Protein AF-A0A956MLD0-F1 (afdb_monomer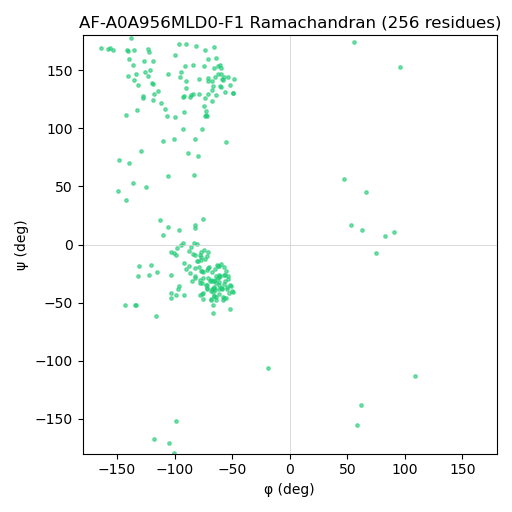)

Structure (mmCIF, N/CA/C/O backbone):
data_AF-A0A956MLD0-F1
#
_entry.id   AF-A0A956MLD0-F1
#
loop_
_atom_site.group_PDB
_atom_site.id
_atom_site.type_symbol
_atom_site.label_atom_id
_atom_site.label_alt_id
_atom_site.label_comp_id
_atom_site.label_asym_id
_atom_site.label_entity_id
_atom_site.label_seq_id
_atom_site.pdbx_PDB_ins_code
_atom_site.Cartn_x
_atom_site.Cartn_y
_atom_site.Cartn_z
_atom_site.occupancy
_atom_site.B_iso_or_equiv
_atom_site.auth_seq_id
_atom_site.auth_comp_id
_atom_site.auth_asym_id
_atom_site.auth_atom_id
_atom_site.pdbx_PDB_model_num
ATOM 1 N N . MET A 1 1 ? -2.171 11.365 -25.062 1.00 71.19 1 MET A N 1
ATOM 2 C CA . MET A 1 1 ? -1.992 11.640 -23.619 1.00 71.19 1 MET A CA 1
ATOM 3 C C . MET A 1 1 ? -1.065 10.618 -22.987 1.00 71.19 1 MET A C 1
ATOM 5 O O . MET A 1 1 ? 0.008 11.004 -22.550 1.00 71.19 1 MET A O 1
ATOM 9 N N . PHE A 1 2 ? -1.436 9.332 -23.015 1.00 78.44 2 PHE A N 1
ATOM 10 C CA . PHE A 1 2 ? -0.640 8.255 -22.422 1.00 78.44 2 PHE A CA 1
ATOM 11 C C . PHE A 1 2 ? 0.827 8.259 -22.882 1.00 78.44 2 PHE A C 1
ATOM 13 O O . PHE A 1 2 ? 1.712 8.421 -22.050 1.00 78.44 2 PHE A O 1
ATOM 20 N N . ASP A 1 3 ? 1.086 8.217 -24.191 1.00 79.75 3 ASP A N 1
ATOM 21 C CA . ASP A 1 3 ? 2.463 8.162 -24.718 1.00 79.75 3 ASP A CA 1
ATOM 22 C C . ASP A 1 3 ? 3.316 9.384 -24.348 1.00 79.75 3 ASP A C 1
ATOM 24 O O . ASP A 1 3 ? 4.518 9.275 -24.146 1.00 79.75 3 ASP A O 1
ATOM 28 N N . ALA A 1 4 ? 2.693 10.558 -24.235 1.00 76.69 4 ALA A N 1
ATOM 29 C CA . ALA A 1 4 ? 3.403 11.815 -24.012 1.00 76.69 4 ALA A CA 1
ATOM 30 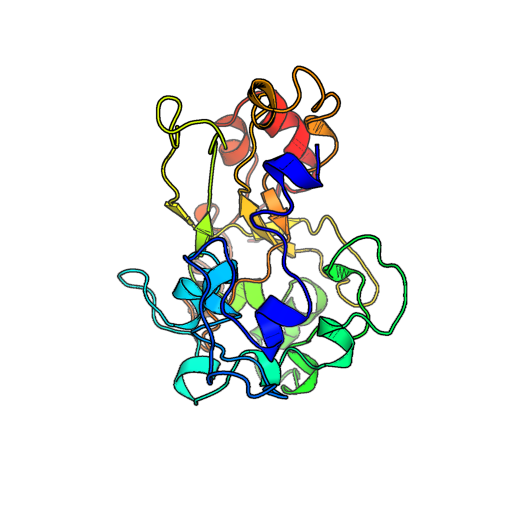C C . ALA A 1 4 ? 3.682 12.118 -22.531 1.00 76.69 4 ALA A C 1
ATOM 32 O O . ALA A 1 4 ? 4.574 12.913 -22.241 1.00 76.69 4 ALA A O 1
ATOM 33 N N . LYS A 1 5 ?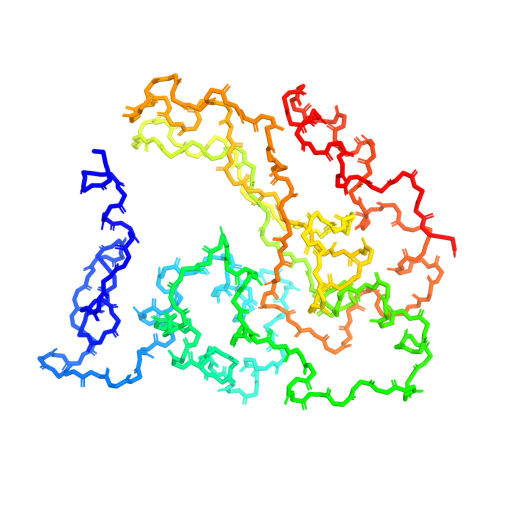 2.885 11.567 -21.604 1.00 77.06 5 LYS A N 1
ATOM 34 C CA . LYS A 1 5 ? 2.898 11.954 -20.178 1.00 77.06 5 LYS A CA 1
ATOM 35 C C . LYS A 1 5 ? 2.948 10.775 -19.207 1.00 77.06 5 LYS A C 1
ATOM 37 O O . LYS A 1 5 ? 3.440 10.931 -18.098 1.00 77.06 5 LYS A O 1
ATOM 42 N N . CYS A 1 6 ? 2.442 9.610 -19.605 1.00 79.88 6 CYS A N 1
ATOM 43 C CA . CYS A 1 6 ? 2.360 8.427 -18.748 1.00 79.88 6 CYS A CA 1
ATOM 44 C C . CYS A 1 6 ? 3.455 7.407 -19.090 1.00 79.88 6 CYS A C 1
ATOM 46 O O . CYS A 1 6 ? 4.081 6.854 -18.190 1.00 79.88 6 CYS A O 1
ATOM 48 N N . ALA A 1 7 ? 3.731 7.177 -20.377 1.00 80.62 7 ALA A N 1
ATOM 49 C CA . ALA A 1 7 ? 4.701 6.174 -20.830 1.00 80.62 7 ALA A CA 1
ATOM 50 C C . ALA A 1 7 ? 6.147 6.451 -20.374 1.00 80.62 7 ALA A C 1
ATOM 52 O O . ALA A 1 7 ? 6.967 5.543 -20.349 1.00 80.62 7 ALA A O 1
ATOM 53 N N . THR A 1 8 ? 6.457 7.677 -19.950 1.00 76.00 8 THR A N 1
ATOM 54 C CA . THR A 1 8 ? 7.751 8.030 -19.345 1.00 76.00 8 THR A CA 1
ATOM 55 C C . THR A 1 8 ? 7.975 7.370 -17.980 1.00 76.00 8 THR A C 1
ATOM 57 O O . THR A 1 8 ? 9.121 7.191 -17.573 1.00 76.00 8 THR A O 1
ATOM 60 N N . CYS A 1 9 ? 6.898 6.988 -17.283 1.00 79.62 9 CYS A N 1
ATOM 61 C CA . CYS A 1 9 ? 6.935 6.337 -15.970 1.00 79.62 9 CYS A CA 1
ATOM 62 C C . CYS A 1 9 ? 6.378 4.905 -15.983 1.00 79.62 9 CYS A C 1
ATOM 64 O O . CYS A 1 9 ? 6.710 4.109 -15.105 1.00 79.62 9 CYS A O 1
ATOM 66 N N . HIS A 1 10 ? 5.518 4.570 -16.947 1.00 83.62 10 HIS A N 1
ATOM 67 C CA . HIS A 1 10 ? 4.932 3.2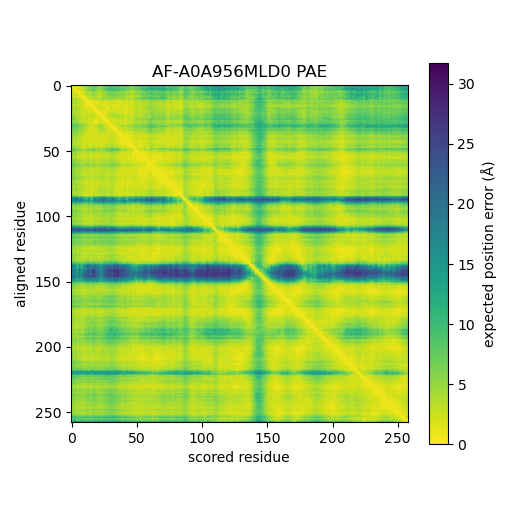38 -17.078 1.00 83.62 10 HIS A CA 1
ATOM 68 C C . HIS A 1 10 ? 5.871 2.284 -17.834 1.00 83.62 10 HIS A C 1
ATOM 70 O O . HIS A 1 10 ? 6.373 2.611 -18.902 1.00 83.62 10 HIS A O 1
ATOM 76 N N . THR A 1 11 ? 6.099 1.105 -17.247 1.00 83.25 11 THR A N 1
ATOM 77 C CA . THR A 1 11 ? 7.165 0.165 -17.638 1.00 83.25 11 THR A CA 1
ATOM 78 C C . THR A 1 11 ? 6.916 -0.589 -18.958 1.00 83.25 11 THR A C 1
ATOM 80 O O . THR A 1 11 ? 5.798 -0.641 -19.471 1.00 83.25 11 THR A O 1
ATOM 83 N N . SER A 1 12 ? 7.961 -1.247 -19.465 1.00 87.44 12 SER A N 1
ATOM 84 C CA . SER A 1 12 ? 7.968 -2.159 -20.616 1.00 87.44 12 SER A CA 1
ATOM 85 C C . SER A 1 12 ? 8.788 -3.422 -20.314 1.00 87.44 12 SER A C 1
ATOM 87 O O . SER A 1 12 ? 9.569 -3.454 -19.362 1.00 87.44 12 SER A O 1
ATOM 89 N N . CYS A 1 13 ? 8.690 -4.458 -21.158 1.00 90.12 13 CYS A N 1
ATOM 90 C CA . CYS A 1 13 ? 9.483 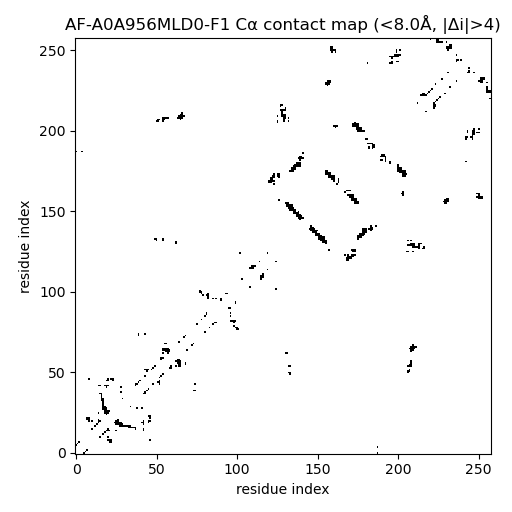-5.689 -21.002 1.00 90.12 13 CYS A CA 1
ATOM 91 C C . CYS A 1 13 ? 10.997 -5.402 -20.929 1.00 90.12 13 CYS A C 1
ATOM 93 O O . CYS A 1 13 ? 11.719 -6.014 -20.141 1.00 90.12 13 CYS A O 1
ATOM 95 N N . GLY A 1 14 ? 11.477 -4.435 -21.721 1.00 90.31 14 GLY A N 1
ATOM 96 C CA . GLY A 1 14 ? 12.885 -4.034 -21.748 1.00 90.31 14 GLY A CA 1
ATOM 97 C C . GLY A 1 14 ? 13.356 -3.398 -20.439 1.00 90.31 14 GLY A C 1
ATOM 98 O O . GLY A 1 14 ? 14.451 -3.709 -19.980 1.00 90.31 14 GLY A O 1
ATOM 99 N N . GLN A 1 15 ? 12.514 -2.599 -19.782 1.00 89.81 15 GLN A N 1
ATOM 100 C CA . GLN A 1 15 ? 12.833 -1.937 -18.506 1.00 89.81 15 GLN A CA 1
ATOM 101 C C . GLN A 1 15 ? 12.815 -2.887 -17.291 1.00 89.81 15 GLN A C 1
ATOM 103 O O . GLN A 1 15 ? 13.174 -2.493 -16.179 1.00 89.81 15 GLN A O 1
ATOM 108 N N . CYS A 1 16 ? 12.427 -4.148 -17.495 1.00 90.94 16 CYS A N 1
ATOM 109 C CA . CYS A 1 16 ? 12.579 -5.220 -16.511 1.00 90.94 16 CYS A CA 1
ATOM 110 C C . CYS A 1 16 ? 13.756 -6.141 -16.859 1.00 90.94 16 CYS A C 1
ATOM 112 O O . CYS A 1 16 ? 14.570 -6.455 -15.992 1.00 90.94 16 CYS A O 1
ATOM 114 N N . HIS A 1 17 ? 13.869 -6.550 -18.126 1.00 93.19 17 HIS A N 1
ATOM 115 C CA . HIS A 1 17 ? 14.787 -7.617 -18.535 1.00 93.19 17 HIS A CA 1
ATOM 116 C C . HIS A 1 17 ? 16.096 -7.139 -19.172 1.00 93.19 17 HIS A C 1
ATOM 118 O O . HIS A 1 17 ? 16.970 -7.962 -19.420 1.00 93.19 17 HIS A O 1
ATOM 124 N N . ILE A 1 18 ? 16.261 -5.842 -19.451 1.00 93.50 18 ILE A N 1
ATOM 125 C CA . ILE A 1 18 ? 17.430 -5.310 -20.176 1.00 93.50 18 ILE A CA 1
ATOM 126 C C . ILE A 1 18 ? 17.981 -4.060 -19.479 1.00 93.50 18 ILE A C 1
ATOM 128 O O . ILE A 1 18 ? 19.168 -3.985 -19.151 1.00 93.50 18 ILE A O 1
ATOM 132 N N . SER A 1 19 ? 17.120 -3.081 -19.209 1.00 93.06 19 SER A N 1
ATOM 133 C CA . SER A 1 19 ? 17.490 -1.773 -18.670 1.00 93.06 19 SER A CA 1
ATOM 134 C C . SER A 1 19 ? 16.781 -1.463 -17.362 1.00 93.06 19 SER A C 1
ATOM 136 O O . SER A 1 19 ? 15.834 -2.136 -16.969 1.00 93.06 19 SER A O 1
ATOM 138 N N . ARG A 1 20 ? 17.270 -0.445 -16.663 1.00 92.06 20 ARG A N 1
ATOM 139 C CA . ARG A 1 20 ? 16.550 0.227 -15.584 1.00 92.06 20 ARG A CA 1
ATOM 140 C C . ARG A 1 20 ? 15.401 1.054 -16.180 1.00 92.06 20 ARG A C 1
ATOM 142 O O . ARG A 1 20 ? 15.464 1.384 -17.370 1.00 92.06 20 ARG A O 1
ATOM 149 N N . PRO A 1 21 ? 14.383 1.418 -15.385 1.00 89.44 21 PRO A N 1
ATOM 150 C CA . PRO A 1 21 ? 13.312 2.301 -15.838 1.00 89.44 21 PRO A CA 1
ATOM 151 C C . PRO A 1 21 ? 13.839 3.664 -16.302 1.00 89.44 21 PRO A C 1
ATOM 153 O O . PRO A 1 21 ? 14.745 4.236 -15.689 1.00 89.44 21 PRO A O 1
ATOM 156 N N . ASP A 1 22 ? 13.242 4.223 -17.352 1.00 87.62 22 ASP A N 1
ATOM 157 C CA . ASP A 1 22 ? 13.683 5.513 -17.904 1.00 87.62 22 ASP A CA 1
ATOM 158 C C . ASP A 1 22 ? 13.420 6.668 -16.933 1.00 87.62 22 ASP A C 1
ATOM 160 O O . ASP A 1 22 ? 14.236 7.583 -16.828 1.00 87.62 22 ASP A O 1
ATOM 164 N N . ALA A 1 23 ? 12.355 6.563 -16.131 1.00 83.00 23 ALA A N 1
ATOM 165 C CA . ALA A 1 23 ? 12.014 7.515 -15.074 1.00 83.00 23 ALA A CA 1
ATOM 166 C C . ALA A 1 23 ? 13.124 7.721 -14.026 1.00 83.00 23 ALA A C 1
ATOM 168 O O . ALA A 1 23 ? 13.116 8.729 -13.325 1.00 83.00 23 ALA A O 1
ATOM 169 N N . VAL A 1 24 ? 14.082 6.791 -13.914 1.00 85.31 24 VAL A N 1
ATOM 170 C CA . VAL A 1 24 ? 15.241 6.900 -13.009 1.00 85.31 24 VAL A CA 1
ATOM 171 C C . VAL A 1 24 ? 16.571 7.050 -13.759 1.00 85.31 24 VAL A C 1
ATOM 173 O O . VAL A 1 24 ? 17.638 6.751 -13.221 1.00 85.31 24 VAL A O 1
ATOM 176 N N . GLY A 1 25 ? 16.522 7.495 -15.017 1.00 86.88 25 GLY A N 1
ATOM 177 C CA . GLY A 1 25 ? 17.699 7.739 -15.853 1.00 86.88 25 GLY A CA 1
ATOM 178 C C . GLY A 1 25 ? 18.155 6.545 -16.700 1.00 86.88 25 GLY A C 1
ATOM 179 O O . GLY A 1 25 ? 19.244 6.600 -17.272 1.00 86.88 25 GLY A O 1
ATOM 180 N N . GLY A 1 26 ? 17.355 5.475 -16.794 1.00 89.12 26 GLY A N 1
ATOM 181 C CA . GLY A 1 26 ? 17.573 4.362 -17.727 1.00 89.12 26 GLY A CA 1
ATOM 182 C C . GLY A 1 26 ? 18.919 3.645 -17.558 1.00 89.12 26 GLY A C 1
ATOM 183 O O . GLY A 1 26 ? 19.517 3.650 -16.485 1.00 89.12 26 GLY A O 1
ATOM 184 N N . GLY A 1 27 ? 19.422 3.007 -18.617 1.00 91.69 27 GLY A N 1
ATOM 185 C CA . GLY A 1 27 ? 20.726 2.321 -18.638 1.00 91.69 27 GLY A CA 1
ATOM 186 C C . GLY A 1 27 ? 20.650 0.818 -18.356 1.00 91.69 27 GLY A C 1
ATOM 187 O O . GLY A 1 27 ? 19.724 0.339 -17.709 1.00 91.69 27 GLY A O 1
ATOM 188 N N . PHE A 1 28 ? 21.612 0.056 -18.879 1.00 93.38 28 PHE A N 1
ATOM 189 C CA . PHE A 1 28 ? 21.581 -1.407 -18.834 1.00 93.38 28 PHE A CA 1
ATOM 190 C C . PHE A 1 28 ? 21.809 -1.978 -17.432 1.00 93.38 28 PHE A C 1
ATOM 192 O O . PHE A 1 28 ? 22.697 -1.524 -16.713 1.00 93.38 28 PHE A O 1
ATOM 199 N N . ASN A 1 29 ? 21.067 -3.034 -17.085 1.00 89.88 29 ASN A N 1
ATOM 200 C CA . ASN A 1 29 ? 21.308 -3.787 -15.849 1.00 89.88 29 ASN A CA 1
ATOM 201 C C . ASN A 1 29 ? 22.590 -4.625 -15.940 1.00 89.88 29 ASN A C 1
ATOM 203 O O . ASN A 1 29 ? 23.331 -4.729 -14.966 1.00 89.88 29 ASN A O 1
ATOM 207 N N . ALA A 1 30 ? 22.850 -5.214 -17.113 1.00 91.56 30 ALA A N 1
ATOM 208 C CA . ALA A 1 30 ? 23.977 -6.115 -17.354 1.00 91.56 30 ALA A CA 1
ATOM 209 C C . ALA A 1 30 ? 24.477 -6.034 -18.814 1.00 91.56 30 ALA A C 1
ATOM 211 O O . ALA A 1 30 ? 24.671 -7.045 -19.488 1.00 91.56 30 ALA A O 1
ATOM 212 N N . GLY A 1 31 ? 24.651 -4.818 -19.342 1.00 88.69 31 GLY A N 1
ATOM 213 C CA . GLY A 1 31 ? 24.961 -4.609 -20.763 1.00 88.69 31 GLY A CA 1
ATOM 214 C C . GLY A 1 31 ? 23.839 -5.121 -21.677 1.00 88.69 31 GLY A C 1
ATOM 215 O O . GLY A 1 31 ? 22.665 -4.940 -21.376 1.00 88.69 31 GLY A O 1
ATOM 216 N N . HIS A 1 32 ? 24.187 -5.791 -22.778 1.00 88.44 32 HIS A N 1
ATOM 217 C CA . HIS A 1 32 ? 23.211 -6.362 -23.723 1.00 88.44 32 HIS A CA 1
ATOM 218 C C . HIS A 1 32 ? 22.643 -7.730 -23.293 1.00 88.44 32 HIS A C 1
ATOM 220 O O . HIS A 1 32 ? 22.079 -8.450 -24.117 1.00 88.44 32 HIS A O 1
ATOM 226 N N . VAL A 1 33 ? 22.827 -8.129 -22.032 1.00 89.50 33 VAL A N 1
ATOM 227 C CA . VAL A 1 33 ? 22.335 -9.412 -21.521 1.00 89.50 33 VAL A CA 1
ATOM 228 C C . VAL A 1 33 ? 20.889 -9.269 -21.064 1.00 89.50 33 VAL A C 1
ATOM 230 O O . VAL A 1 33 ? 20.569 -8.409 -20.245 1.00 89.50 33 VAL A O 1
ATOM 233 N N . PHE A 1 34 ? 20.036 -10.163 -21.559 1.00 90.69 34 PHE A N 1
ATOM 234 C CA . PHE A 1 34 ? 18.682 -10.330 -21.050 1.00 90.69 34 PHE A CA 1
ATOM 235 C C . PHE A 1 34 ? 18.744 -11.060 -19.710 1.00 90.69 34 PHE A C 1
ATOM 237 O O . PHE A 1 34 ? 19.230 -12.190 -19.638 1.00 90.69 34 PHE A O 1
ATOM 244 N N . ILE A 1 35 ? 18.265 -10.416 -18.651 1.00 90.38 35 ILE A N 1
ATOM 245 C CA . ILE A 1 35 ? 18.181 -11.021 -17.323 1.00 90.38 35 ILE A CA 1
ATOM 246 C C . ILE A 1 35 ? 16.810 -11.664 -17.137 1.00 90.38 35 ILE A C 1
ATOM 248 O O . ILE A 1 35 ? 15.776 -11.026 -17.323 1.00 90.38 35 ILE A O 1
ATOM 252 N N . GLU A 1 36 ? 16.795 -12.940 -16.760 1.00 90.31 36 GLU A N 1
ATOM 253 C CA . GLU A 1 36 ? 15.552 -13.672 -16.496 1.00 90.31 36 GLU A CA 1
ATOM 254 C C . GLU A 1 36 ? 14.806 -13.073 -15.295 1.00 90.31 36 GLU A C 1
ATOM 256 O O . GLU A 1 36 ? 13.605 -12.827 -15.361 1.00 90.31 36 GLU A O 1
ATOM 261 N N . LYS A 1 37 ? 15.539 -12.780 -14.214 1.00 91.00 37 LYS A N 1
ATOM 262 C CA . LYS A 1 37 ? 15.002 -12.184 -12.988 1.00 91.00 37 LYS A CA 1
ATOM 263 C C . LYS A 1 37 ? 15.471 -10.732 -12.865 1.00 91.00 37 LYS A C 1
ATOM 265 O O . LYS A 1 37 ? 16.680 -10.516 -12.739 1.00 91.00 37 LYS A O 1
ATOM 270 N N . PRO A 1 38 ? 14.552 -9.750 -12.891 1.00 91.19 38 PRO A N 1
ATOM 271 C CA . PRO A 1 38 ? 14.891 -8.347 -12.684 1.00 91.19 38 PRO A CA 1
ATOM 272 C C . PRO A 1 38 ? 15.543 -8.105 -11.319 1.00 91.19 38 PRO A C 1
ATOM 274 O O . PRO A 1 38 ? 15.276 -8.808 -10.342 1.00 91.19 38 PRO A O 1
ATOM 277 N N . SER A 1 39 ? 16.379 -7.074 -11.232 1.00 92.38 39 SER A N 1
ATOM 278 C CA . SER A 1 39 ? 16.972 -6.647 -9.967 1.00 92.38 39 SER A CA 1
ATOM 279 C C . SER A 1 39 ? 15.915 -5.995 -9.081 1.00 92.38 39 SER A C 1
ATOM 281 O O . SER A 1 39 ? 15.244 -5.047 -9.494 1.00 92.38 39 SER A O 1
ATOM 283 N N . MET A 1 40 ? 15.821 -6.429 -7.821 1.00 93.25 40 MET A N 1
ATOM 284 C CA . MET A 1 40 ? 14.971 -5.753 -6.839 1.00 93.25 40 MET A CA 1
ATOM 285 C C . MET A 1 40 ? 15.331 -4.267 -6.734 1.00 93.25 40 MET A C 1
ATOM 287 O O . MET A 1 40 ? 14.444 -3.422 -6.769 1.00 93.25 40 MET A O 1
ATOM 291 N N . THR A 1 41 ? 16.621 -3.939 -6.651 1.00 91.06 41 THR A N 1
ATOM 292 C CA . THR A 1 41 ? 17.065 -2.556 -6.440 1.00 91.06 41 THR A CA 1
ATOM 293 C C . THR A 1 41 ? 16.943 -1.712 -7.706 1.00 91.06 41 THR A C 1
ATOM 295 O O . THR A 1 41 ? 16.440 -0.591 -7.651 1.00 91.06 41 THR A O 1
ATOM 298 N N . LEU A 1 42 ? 17.410 -2.240 -8.842 1.00 92.06 42 LEU A N 1
ATOM 299 C CA . LEU A 1 42 ? 17.553 -1.464 -10.079 1.00 92.06 42 LEU A CA 1
ATOM 300 C C . LEU A 1 42 ? 16.289 -1.449 -10.948 1.00 92.06 42 LEU A C 1
ATOM 302 O O . LEU A 1 42 ? 16.163 -0.567 -11.794 1.00 92.06 42 LEU A O 1
ATOM 306 N N . ASN A 1 43 ? 15.357 -2.382 -10.735 1.00 92.25 43 ASN A N 1
ATOM 307 C CA . ASN A 1 43 ? 14.095 -2.445 -11.470 1.00 92.25 43 ASN A CA 1
ATOM 308 C C . ASN A 1 43 ? 12.898 -2.235 -10.533 1.00 92.25 43 ASN A C 1
ATOM 310 O O . ASN A 1 43 ? 12.175 -1.252 -10.680 1.00 92.25 43 ASN A O 1
ATOM 314 N N . CYS A 1 44 ? 12.701 -3.107 -9.536 1.00 93.06 44 CYS A N 1
ATOM 315 C CA . CYS A 1 44 ? 11.482 -3.081 -8.719 1.00 93.06 44 CYS A CA 1
ATOM 316 C C . CYS A 1 44 ? 11.391 -1.805 -7.870 1.00 93.06 44 CYS A C 1
ATOM 318 O O . CYS A 1 44 ? 10.458 -1.019 -8.018 1.00 93.06 44 CYS A O 1
ATOM 320 N N . THR A 1 45 ? 12.379 -1.553 -7.007 1.00 93.06 45 THR A N 1
ATOM 321 C CA . THR A 1 45 ? 12.391 -0.374 -6.127 1.00 93.06 45 THR A CA 1
ATOM 322 C C . THR A 1 45 ? 12.780 0.909 -6.850 1.00 93.06 45 THR A C 1
ATOM 324 O O . THR A 1 45 ? 12.610 1.981 -6.287 1.00 93.06 45 THR A O 1
ATOM 327 N N . ALA A 1 46 ? 13.271 0.827 -8.088 1.00 89.81 46 ALA A N 1
ATOM 328 C CA . ALA A 1 46 ? 13.462 2.009 -8.920 1.00 89.81 46 ALA A CA 1
ATOM 329 C C . ALA A 1 46 ? 12.116 2.676 -9.260 1.00 89.81 46 ALA A C 1
ATOM 331 O O . ALA A 1 46 ? 12.009 3.895 -9.204 1.00 89.81 46 ALA A O 1
ATOM 332 N N . CYS A 1 47 ? 11.071 1.885 -9.533 1.00 87.44 47 CYS A N 1
ATOM 333 C CA . CYS A 1 47 ? 9.712 2.398 -9.749 1.00 87.44 47 CYS A CA 1
ATOM 334 C C . CYS A 1 47 ? 8.878 2.436 -8.464 1.00 87.44 47 CYS A C 1
ATOM 336 O O . CYS A 1 47 ? 8.198 3.418 -8.185 1.00 87.44 47 CYS A O 1
ATOM 338 N N . HIS A 1 48 ? 8.935 1.381 -7.649 1.00 90.00 48 HIS A N 1
ATOM 339 C CA . HIS A 1 48 ? 8.153 1.270 -6.415 1.00 90.00 48 HIS A CA 1
ATOM 340 C C . HIS A 1 48 ? 8.792 2.002 -5.210 1.00 90.00 48 HIS A C 1
ATOM 342 O O . HIS A 1 48 ? 8.406 1.759 -4.069 1.00 90.00 48 HIS A O 1
ATOM 348 N N . GLY A 1 49 ? 9.738 2.911 -5.484 1.00 85.69 49 GLY A N 1
ATOM 349 C CA . GLY A 1 49 ? 10.596 3.700 -4.588 1.00 85.69 49 GLY A CA 1
ATOM 350 C C . GLY A 1 49 ? 10.154 3.844 -3.137 1.00 85.69 49 GLY A C 1
ATOM 351 O O . GLY A 1 49 ? 10.305 2.915 -2.349 1.00 85.69 49 GLY A O 1
ATOM 352 N N . SER A 1 50 ? 9.667 5.025 -2.761 1.00 79.31 50 SER A N 1
ATOM 353 C CA . SER A 1 50 ? 9.437 5.354 -1.351 1.00 79.31 50 SER A CA 1
ATOM 354 C C . SER A 1 50 ? 8.296 4.561 -0.715 1.00 79.31 50 SER A C 1
ATOM 356 O O . SER A 1 50 ? 8.419 4.070 0.397 1.00 79.31 50 SER A O 1
ATOM 358 N N . ARG A 1 51 ? 7.193 4.337 -1.435 1.00 85.75 51 ARG A N 1
ATOM 359 C CA . ARG A 1 51 ? 6.014 3.656 -0.868 1.00 85.75 51 ARG A CA 1
ATOM 360 C C . ARG A 1 51 ? 6.186 2.171 -0.600 1.00 85.75 51 ARG A C 1
ATOM 362 O O . ARG A 1 51 ? 5.363 1.607 0.101 1.00 85.75 51 ARG A O 1
ATOM 369 N N . ILE A 1 52 ? 7.148 1.520 -1.239 1.00 93.31 52 ILE A N 1
ATOM 370 C CA . ILE A 1 52 ? 7.306 0.065 -1.151 1.00 93.31 52 ILE A CA 1
ATOM 371 C C . ILE A 1 52 ? 8.767 -0.263 -0.894 1.00 93.31 52 ILE A C 1
ATOM 373 O O . ILE A 1 52 ? 9.079 -0.971 0.051 1.00 93.31 52 ILE A O 1
ATOM 377 N N . GLY A 1 53 ? 9.678 0.269 -1.706 1.00 94.56 53 GLY A N 1
ATOM 378 C CA . GLY A 1 53 ? 11.106 -0.000 -1.587 1.00 94.56 53 GLY A CA 1
ATOM 379 C C . GLY A 1 53 ? 11.750 0.561 -0.318 1.00 94.56 53 GLY A C 1
ATOM 380 O O . GLY A 1 53 ? 12.636 -0.092 0.229 1.00 94.56 53 GLY A O 1
ATOM 381 N N . GLU A 1 54 ? 11.361 1.751 0.146 1.00 94.81 54 GLU A N 1
ATOM 382 C CA . GLU A 1 54 ? 11.854 2.306 1.421 1.00 94.81 54 GLU A CA 1
ATOM 383 C C . GLU A 1 54 ? 11.200 1.620 2.624 1.00 94.81 54 GLU A C 1
ATOM 385 O O . GLU A 1 54 ? 11.914 1.243 3.550 1.00 94.81 54 GLU A O 1
ATOM 390 N N . GLU A 1 55 ? 9.891 1.362 2.570 1.00 95.56 55 GLU A N 1
ATOM 391 C CA . GLU A 1 55 ? 9.155 0.603 3.594 1.00 95.56 55 GLU A CA 1
ATOM 392 C C . GLU A 1 55 ? 9.730 -0.814 3.783 1.00 95.56 55 GLU A C 1
ATOM 394 O O . GLU A 1 55 ? 10.057 -1.210 4.902 1.00 95.56 55 GLU A O 1
ATOM 399 N N . PHE A 1 56 ? 9.961 -1.542 2.686 1.00 97.31 56 PHE A N 1
ATOM 400 C CA . PHE A 1 56 ? 10.479 -2.916 2.711 1.00 97.31 56 PHE A CA 1
ATOM 401 C C . PHE A 1 56 ? 11.895 -3.002 3.255 1.00 97.31 56 PHE A C 1
ATOM 403 O O . PHE A 1 56 ? 12.229 -3.935 3.985 1.00 97.31 56 PHE A O 1
ATOM 410 N N . ARG A 1 57 ? 12.723 -2.001 2.948 1.00 96.50 57 ARG A N 1
ATOM 411 C CA . ARG A 1 57 ? 14.133 -1.958 3.349 1.00 96.50 57 ARG A CA 1
ATOM 412 C C . ARG A 1 57 ? 14.384 -1.188 4.645 1.00 96.50 57 ARG A C 1
ATOM 414 O O . ARG A 1 57 ? 15.536 -1.126 5.063 1.00 96.50 57 ARG A O 1
ATOM 421 N N . GLY A 1 58 ? 13.348 -0.627 5.276 1.00 95.56 58 GLY A N 1
ATOM 422 C CA . GLY A 1 58 ? 13.465 0.114 6.537 1.00 95.56 58 GLY A CA 1
ATOM 423 C C . GLY A 1 58 ? 14.266 1.404 6.406 1.00 95.56 58 GLY A C 1
ATOM 424 O O . GLY A 1 58 ? 15.163 1.656 7.203 1.00 95.56 58 GLY A O 1
ATOM 425 N N . LEU A 1 59 ? 14.000 2.188 5.359 1.00 94.81 59 LEU A N 1
ATOM 426 C CA . LEU A 1 59 ? 14.710 3.446 5.092 1.00 94.81 59 LEU A CA 1
ATOM 427 C C . LEU A 1 59 ? 14.010 4.678 5.688 1.00 94.81 59 LEU A C 1
ATOM 429 O O . LEU A 1 59 ? 14.495 5.796 5.531 1.00 94.81 59 LEU A O 1
ATOM 433 N N . HIS A 1 60 ? 12.885 4.484 6.375 1.00 92.38 60 HIS A N 1
ATOM 434 C CA . HIS A 1 60 ? 12.212 5.532 7.132 1.00 92.38 60 HIS A CA 1
ATOM 435 C C . HIS A 1 60 ? 12.738 5.564 8.570 1.00 92.38 60 HIS A C 1
ATOM 437 O O . HIS A 1 60 ? 12.891 4.524 9.209 1.00 92.38 60 HIS A O 1
ATOM 443 N N . GLU A 1 61 ? 13.024 6.762 9.079 1.00 91.88 61 GLU A N 1
ATOM 444 C CA . GLU A 1 61 ? 13.557 6.948 10.428 1.00 91.88 61 GLU A CA 1
ATOM 445 C C . GLU A 1 61 ? 12.642 6.308 11.482 1.00 91.88 61 GLU A C 1
ATOM 447 O O . GLU A 1 61 ? 11.428 6.488 11.459 1.00 91.88 61 GLU A O 1
ATOM 452 N N . GLY A 1 62 ? 13.228 5.527 12.392 1.00 92.81 62 GLY A N 1
ATOM 453 C CA . GLY A 1 62 ? 12.493 4.850 13.463 1.00 92.81 62 GLY A CA 1
ATOM 454 C C . GLY A 1 62 ? 11.677 3.622 13.038 1.00 92.81 62 GLY A C 1
ATOM 455 O O . GLY A 1 62 ? 11.204 2.903 13.915 1.00 92.81 62 GLY A O 1
ATOM 456 N N . ILE A 1 63 ? 11.557 3.327 11.737 1.00 95.19 63 ILE A N 1
ATOM 457 C CA . ILE A 1 63 ? 10.777 2.192 11.228 1.00 95.19 63 ILE A CA 1
ATOM 458 C C . ILE A 1 63 ? 11.716 1.080 10.731 1.00 95.19 63 ILE A C 1
ATOM 460 O O . ILE A 1 63 ? 12.380 1.247 9.704 1.00 95.19 63 ILE A O 1
ATOM 464 N N . PRO A 1 64 ? 11.796 -0.079 11.413 1.00 96.62 64 PRO A N 1
ATOM 465 C CA . PRO A 1 64 ? 12.622 -1.189 10.959 1.00 96.62 64 PRO A CA 1
ATOM 466 C C . PRO A 1 64 ? 12.129 -1.791 9.640 1.00 96.62 64 PRO A C 1
ATOM 468 O O . PRO A 1 64 ? 10.934 -1.810 9.333 1.00 96.62 64 PRO A O 1
ATOM 471 N N . ALA A 1 65 ? 13.078 -2.359 8.896 1.00 97.56 65 ALA A N 1
ATOM 472 C CA . ALA A 1 65 ? 12.825 -3.061 7.645 1.00 97.56 65 ALA A CA 1
ATOM 473 C C . ALA A 1 65 ? 11.938 -4.290 7.836 1.00 97.56 65 ALA A C 1
ATOM 475 O O . ALA A 1 65 ? 11.964 -4.920 8.898 1.00 97.56 65 ALA A O 1
ATOM 476 N N . ASP A 1 66 ? 11.224 -4.669 6.777 1.00 98.19 66 ASP A N 1
ATOM 477 C CA . ASP A 1 66 ? 10.366 -5.848 6.757 1.00 98.19 66 ASP A CA 1
ATOM 478 C C . ASP A 1 66 ? 11.124 -7.100 7.234 1.00 98.19 66 ASP A C 1
ATOM 480 O O . ASP A 1 66 ? 12.284 -7.353 6.885 1.00 98.19 66 ASP A O 1
ATOM 484 N N . THR A 1 67 ? 10.465 -7.911 8.058 1.00 98.06 67 THR A N 1
ATOM 485 C CA . THR A 1 67 ? 11.059 -9.117 8.638 1.00 98.06 67 THR A CA 1
ATOM 486 C C . THR A 1 67 ? 11.497 -10.135 7.576 1.00 98.06 67 THR A C 1
ATOM 488 O O . THR A 1 67 ? 12.430 -10.909 7.812 1.00 98.06 67 THR A O 1
ATOM 491 N N . HIS A 1 68 ? 10.856 -10.136 6.406 1.00 98.06 68 HIS A N 1
ATOM 492 C CA . HIS A 1 68 ? 11.227 -10.964 5.264 1.00 98.06 68 HIS A CA 1
ATOM 493 C C . HIS A 1 68 ? 12.460 -10.404 4.556 1.00 98.06 68 HIS A C 1
ATOM 495 O O . HIS A 1 68 ? 13.379 -11.168 4.251 1.00 98.06 68 HIS A O 1
ATOM 501 N N . TYR A 1 69 ? 12.538 -9.081 4.368 1.00 97.50 69 TYR A N 1
ATOM 502 C CA . TYR A 1 69 ? 13.732 -8.430 3.820 1.00 97.50 69 TYR A CA 1
ATOM 503 C C . TYR A 1 69 ? 14.967 -8.720 4.680 1.00 97.50 69 TYR A C 1
ATOM 505 O O . TYR A 1 69 ? 16.004 -9.136 4.164 1.00 97.50 69 TYR A O 1
ATOM 513 N N . ASN A 1 70 ? 14.833 -8.620 6.006 1.00 97.25 70 ASN A N 1
ATOM 514 C CA . ASN A 1 70 ? 15.908 -8.942 6.953 1.00 97.25 70 ASN A CA 1
ATOM 515 C C . ASN A 1 70 ? 16.379 -10.406 6.879 1.00 97.25 70 ASN A C 1
ATOM 517 O O . ASN A 1 70 ? 17.475 -10.730 7.331 1.00 97.25 70 ASN A O 1
ATOM 521 N N . ARG A 1 71 ? 15.570 -11.297 6.296 1.00 96.75 71 ARG A N 1
ATOM 522 C CA . ARG A 1 71 ? 15.916 -12.701 6.024 1.00 96.75 71 ARG A CA 1
ATOM 523 C C . ARG A 1 71 ? 16.414 -12.938 4.594 1.00 96.75 71 ARG A C 1
ATOM 525 O O . ARG A 1 71 ? 16.526 -14.083 4.169 1.00 96.75 71 ARG A O 1
ATOM 532 N N . GLY A 1 72 ? 16.720 -11.875 3.851 1.00 96.38 72 GLY A N 1
ATOM 533 C CA . GLY A 1 72 ? 17.241 -11.936 2.485 1.00 96.38 72 GLY A CA 1
ATOM 534 C C . GLY A 1 72 ? 16.174 -12.120 1.406 1.00 96.38 72 GLY A C 1
ATOM 535 O O . GLY A 1 72 ? 16.520 -12.306 0.236 1.00 96.38 72 GLY A O 1
ATOM 536 N N . MET A 1 73 ? 14.888 -12.063 1.765 1.00 96.75 73 MET A N 1
ATOM 537 C CA . MET A 1 73 ? 13.800 -12.251 0.812 1.00 96.75 73 MET A CA 1
ATOM 538 C C . MET A 1 73 ? 13.750 -11.097 -0.198 1.00 96.75 73 MET A C 1
ATOM 540 O O . MET A 1 73 ? 13.826 -9.925 0.163 1.00 96.75 73 MET A O 1
ATOM 544 N N . GLN A 1 74 ? 13.623 -11.449 -1.476 1.00 95.19 74 GLN A N 1
ATOM 545 C CA . GLN A 1 74 ? 13.441 -10.505 -2.582 1.00 95.19 74 GLN A CA 1
ATOM 546 C C . GLN A 1 74 ? 11.961 -10.436 -2.969 1.00 95.19 74 GLN A C 1
ATOM 548 O O . GLN A 1 74 ? 11.209 -11.364 -2.675 1.00 95.19 74 GLN A O 1
ATOM 553 N N . CYS A 1 75 ? 11.554 -9.394 -3.703 1.00 95.44 75 CYS A N 1
ATOM 554 C CA . CYS A 1 75 ? 10.164 -9.223 -4.155 1.00 95.44 75 CYS A CA 1
ATOM 555 C C . CYS A 1 75 ? 9.593 -10.485 -4.816 1.00 95.44 75 CYS A C 1
ATOM 557 O O . CYS A 1 75 ? 8.457 -10.863 -4.548 1.00 95.44 75 CYS A O 1
ATOM 559 N N . THR A 1 76 ? 10.403 -11.165 -5.634 1.00 94.50 76 THR A N 1
ATOM 560 C CA . THR A 1 76 ? 9.983 -12.337 -6.413 1.00 94.50 76 THR A CA 1
ATOM 561 C C . THR A 1 76 ? 9.734 -13.598 -5.586 1.00 94.50 76 THR A C 1
ATOM 563 O O . THR A 1 76 ? 9.332 -14.616 -6.137 1.00 94.50 76 THR A O 1
ATOM 566 N N . ALA A 1 77 ? 10.028 -13.577 -4.285 1.00 95.12 77 ALA A N 1
ATOM 567 C CA . ALA A 1 77 ? 9.674 -14.675 -3.392 1.00 95.12 77 ALA A CA 1
ATOM 568 C C . ALA A 1 77 ? 8.175 -14.673 -3.048 1.00 95.12 77 ALA A C 1
ATOM 570 O O . ALA A 1 77 ? 7.616 -15.740 -2.821 1.00 95.12 77 ALA A O 1
ATOM 571 N N . CYS A 1 78 ? 7.539 -13.495 -3.047 1.00 95.25 78 CYS A N 1
ATOM 572 C CA . CYS A 1 78 ? 6.087 -13.355 -2.921 1.00 95.25 78 CYS A CA 1
ATOM 573 C C . CYS A 1 78 ? 5.437 -13.143 -4.295 1.00 95.25 78 CYS A C 1
ATOM 575 O O . CYS A 1 78 ? 4.425 -13.760 -4.600 1.00 95.25 78 CYS A O 1
ATOM 577 N N . HIS A 1 79 ? 6.039 -12.297 -5.135 1.00 94.56 79 HIS A N 1
ATOM 578 C CA . HIS A 1 79 ? 5.508 -11.943 -6.449 1.00 94.56 79 HIS A CA 1
ATOM 579 C C . HIS A 1 79 ? 6.071 -12.844 -7.551 1.00 94.56 79 HIS A C 1
ATOM 581 O O . HIS A 1 79 ? 7.194 -12.646 -8.021 1.00 94.56 79 HIS A O 1
ATOM 587 N N . ASN A 1 80 ? 5.311 -13.856 -7.963 1.00 91.50 80 ASN A N 1
ATOM 588 C CA . ASN A 1 80 ? 5.760 -14.807 -8.980 1.00 91.50 80 ASN A CA 1
ATOM 589 C C . ASN A 1 80 ? 5.590 -14.263 -10.417 1.00 91.50 80 ASN A C 1
ATOM 591 O O . ASN A 1 80 ? 4.995 -13.212 -10.654 1.00 91.50 80 ASN A O 1
ATOM 595 N N . ALA A 1 81 ? 6.144 -14.986 -11.394 1.00 90.88 81 ALA A N 1
ATOM 596 C CA . ALA A 1 81 ? 6.102 -14.575 -12.797 1.00 90.88 81 ALA A CA 1
ATOM 597 C C . ALA A 1 81 ? 4.676 -14.538 -13.375 1.00 90.88 81 ALA A C 1
ATOM 599 O O . ALA A 1 81 ? 4.394 -13.676 -14.206 1.00 90.88 81 ALA A O 1
ATOM 600 N N . ASP A 1 82 ? 3.787 -15.430 -12.931 1.00 89.81 82 ASP A N 1
ATOM 601 C CA . ASP A 1 82 ? 2.405 -15.498 -13.419 1.00 89.81 82 ASP A CA 1
ATOM 602 C C . ASP A 1 82 ? 1.604 -14.260 -12.988 1.00 89.81 82 ASP A C 1
ATOM 604 O O . ASP A 1 82 ? 0.853 -13.699 -13.790 1.00 89.81 82 ASP A O 1
ATOM 608 N N . GLU A 1 83 ? 1.830 -13.778 -11.761 1.00 90.81 83 GLU A N 1
ATOM 609 C CA . GLU A 1 83 ? 1.273 -12.522 -11.257 1.00 90.81 83 GLU A CA 1
ATOM 610 C C . GLU A 1 83 ? 1.850 -11.311 -12.003 1.00 90.81 83 GLU A C 1
ATOM 612 O O . GLU A 1 83 ? 1.094 -10.477 -12.500 1.00 90.81 83 GLU A O 1
ATOM 617 N N . ILE A 1 84 ? 3.182 -11.207 -12.097 1.00 89.50 84 ILE A N 1
ATOM 618 C CA . ILE A 1 84 ? 3.866 -10.024 -12.648 1.00 89.50 84 ILE A CA 1
ATOM 619 C C . ILE A 1 84 ? 3.573 -9.848 -14.141 1.00 89.50 84 ILE A C 1
ATOM 621 O O . ILE A 1 84 ? 3.308 -8.733 -14.590 1.00 89.50 84 ILE A O 1
ATOM 625 N N . HIS A 1 85 ? 3.621 -10.929 -14.922 1.00 89.31 85 HIS A N 1
ATOM 626 C CA . HIS A 1 85 ? 3.272 -10.886 -16.345 1.00 89.31 85 HIS A CA 1
ATOM 627 C C . HIS A 1 85 ? 1.763 -10.871 -16.579 1.00 89.31 85 HIS A C 1
ATOM 629 O O . HIS A 1 85 ? 1.328 -10.671 -17.713 1.00 89.31 85 HIS A O 1
ATOM 635 N N . PHE A 1 86 ? 0.986 -11.084 -15.515 1.00 78.12 86 PHE A N 1
ATOM 636 C CA . PHE A 1 86 ? -0.458 -11.198 -15.527 1.00 78.12 86 PHE A CA 1
ATOM 637 C C . PHE A 1 86 ? -0.953 -12.140 -16.635 1.00 78.12 86 PHE A C 1
ATOM 639 O O . PHE A 1 86 ? -1.757 -11.783 -17.498 1.00 78.12 86 PHE A O 1
ATOM 646 N N . ALA A 1 87 ? -0.457 -13.380 -16.599 1.00 62.16 87 ALA A N 1
ATOM 647 C CA . ALA A 1 87 ? -0.739 -14.400 -17.613 1.00 62.16 87 ALA A CA 1
ATOM 648 C C . ALA A 1 87 ? -2.245 -14.737 -17.748 1.00 62.16 87 ALA A C 1
ATOM 650 O O . ALA A 1 87 ? -2.665 -15.308 -18.754 1.00 62.16 87 ALA A O 1
ATOM 651 N N . GLY A 1 88 ? -3.062 -14.360 -16.754 1.00 60.16 88 GLY A N 1
ATOM 652 C CA . GLY A 1 88 ? -4.496 -14.645 -16.646 1.00 60.16 88 GLY A CA 1
ATOM 653 C C . GLY A 1 88 ? -5.462 -13.718 -17.406 1.00 60.16 88 GLY A C 1
ATOM 654 O O . GLY A 1 88 ? -6.671 -13.938 -17.323 1.00 60.16 88 GLY A O 1
ATOM 655 N N . GLY A 1 89 ? -5.001 -12.704 -18.151 1.00 69.69 89 GLY A N 1
ATOM 656 C CA . GLY A 1 89 ? -5.865 -11.925 -19.058 1.00 69.69 89 GLY A CA 1
ATOM 657 C C . GLY A 1 89 ? -6.172 -10.494 -18.604 1.00 69.69 89 GLY A C 1
ATOM 658 O O . GLY A 1 89 ? -5.289 -9.651 -18.657 1.00 69.69 89 GLY A O 1
ATOM 659 N N . SER A 1 90 ? -7.426 -10.161 -18.261 1.00 72.62 90 SER A N 1
ATOM 660 C CA . SER A 1 90 ? -7.841 -8.804 -17.839 1.00 72.62 90 SER A CA 1
ATOM 661 C C . SER A 1 90 ? -8.380 -8.802 -16.406 1.00 72.62 90 SER A C 1
ATOM 663 O O . SER A 1 90 ? -9.287 -9.573 -16.099 1.00 72.62 90 SER A O 1
ATOM 665 N N . ALA A 1 91 ? -7.884 -7.911 -15.545 1.00 80.25 91 ALA A N 1
ATOM 666 C CA . ALA A 1 91 ? -8.360 -7.724 -14.175 1.00 80.25 91 ALA A CA 1
ATOM 667 C C . ALA A 1 91 ? -8.799 -6.274 -13.969 1.00 80.25 91 ALA A C 1
ATOM 669 O O . ALA A 1 91 ? -8.184 -5.349 -14.493 1.00 80.25 91 ALA A O 1
ATOM 670 N N . ALA A 1 92 ? -9.837 -6.069 -13.157 1.00 84.38 92 ALA A N 1
ATOM 671 C CA . ALA A 1 92 ? -10.325 -4.726 -12.846 1.00 84.38 92 ALA A CA 1
ATOM 672 C C . ALA A 1 92 ? -9.298 -3.893 -12.055 1.00 84.38 92 ALA A C 1
ATOM 674 O O . ALA A 1 92 ? -9.271 -2.670 -12.152 1.00 84.38 92 ALA A O 1
ATOM 675 N N . ASN A 1 93 ? -8.473 -4.549 -11.235 1.00 87.50 93 ASN A N 1
ATOM 676 C CA . ASN A 1 93 ? -7.410 -3.931 -10.445 1.00 87.50 93 ASN A CA 1
ATOM 677 C C . ASN A 1 93 ? -6.421 -4.998 -9.945 1.00 87.50 93 ASN A C 1
ATOM 679 O O . ASN A 1 93 ? -6.724 -6.191 -9.977 1.00 87.50 93 ASN A O 1
ATOM 683 N N . ARG A 1 94 ? -5.278 -4.559 -9.395 1.00 87.62 94 ARG A N 1
ATOM 684 C CA . ARG A 1 94 ? -4.224 -5.441 -8.853 1.00 87.62 94 ARG A CA 1
ATOM 685 C C . ARG A 1 94 ? -4.695 -6.408 -7.765 1.00 87.62 94 ARG A C 1
ATOM 687 O O . ARG A 1 94 ? -4.107 -7.461 -7.580 1.00 87.62 94 ARG A O 1
ATOM 694 N N . TYR A 1 95 ? -5.760 -6.066 -7.040 1.00 89.75 95 TYR A N 1
ATOM 695 C CA . TYR A 1 95 ? -6.312 -6.946 -6.017 1.00 89.75 95 TYR A CA 1
ATOM 696 C C . TYR A 1 95 ? -7.136 -8.083 -6.635 1.00 89.75 95 TYR A C 1
ATOM 698 O O . TYR A 1 95 ? -7.271 -9.142 -6.034 1.00 89.75 95 TYR A O 1
ATOM 706 N N . SER A 1 96 ? -7.645 -7.926 -7.851 1.00 87.81 96 SER A N 1
ATOM 707 C CA . SER A 1 96 ? -8.485 -8.933 -8.511 1.00 87.81 96 SER A CA 1
ATOM 708 C C . SER A 1 96 ? -7.689 -10.082 -9.151 1.00 87.81 96 SER A C 1
ATOM 710 O O . SER A 1 96 ? -8.294 -10.981 -9.724 1.00 87.81 96 SER A O 1
ATOM 712 N N . ILE A 1 97 ? -6.356 -10.063 -9.050 1.00 87.75 97 ILE A N 1
ATOM 713 C CA . ILE A 1 97 ? -5.456 -11.080 -9.609 1.00 87.75 97 ILE A CA 1
ATOM 714 C C . ILE A 1 97 ? -5.449 -12.316 -8.694 1.00 87.75 97 ILE A C 1
ATOM 716 O O . ILE A 1 97 ? -5.294 -12.197 -7.475 1.00 87.75 97 ILE A O 1
ATOM 720 N N . ALA A 1 98 ? -5.648 -13.506 -9.267 1.00 87.19 98 ALA A N 1
ATOM 721 C CA . ALA A 1 98 ? -5.717 -14.761 -8.513 1.00 87.19 98 ALA A CA 1
ATOM 722 C C . ALA A 1 98 ? -4.328 -15.254 -8.073 1.00 87.19 98 ALA A C 1
ATOM 724 O O . ALA A 1 98 ? -4.193 -15.987 -7.098 1.00 87.19 98 ALA A O 1
ATOM 725 N N . GLU A 1 99 ? -3.287 -14.817 -8.756 1.00 89.75 99 GLU A N 1
ATOM 726 C CA . GLU A 1 99 ? -1.894 -15.142 -8.484 1.00 89.75 99 GLU A CA 1
ATOM 727 C C . GLU A 1 99 ? -1.274 -14.181 -7.458 1.00 89.75 99 GLU A C 1
ATOM 729 O O . GLU A 1 99 ? -0.148 -14.399 -7.026 1.00 89.75 99 GLU A O 1
ATOM 734 N N . ALA A 1 100 ? -2.008 -13.139 -7.036 1.00 90.38 100 ALA A N 1
ATOM 735 C CA . ALA A 1 100 ? -1.524 -12.167 -6.060 1.00 90.38 100 ALA A CA 1
ATOM 736 C C . ALA A 1 100 ? -1.183 -12.839 -4.717 1.00 90.38 100 ALA A C 1
ATOM 738 O O . ALA A 1 100 ? -2.005 -13.627 -4.218 1.00 90.38 100 ALA A O 1
ATOM 739 N N . PRO A 1 101 ? -0.041 -12.484 -4.098 1.00 93.00 101 PRO A N 1
ATOM 740 C CA . PRO A 1 101 ? 0.493 -13.176 -2.937 1.00 93.00 101 PRO A CA 1
ATOM 741 C C . PRO A 1 101 ? -0.439 -13.096 -1.741 1.00 93.00 101 PRO A C 1
ATOM 743 O O . PRO A 1 101 ? -1.106 -12.080 -1.501 1.00 93.00 101 PRO A O 1
ATOM 746 N N . ARG A 1 102 ? -0.428 -14.161 -0.945 1.00 92.81 102 ARG A N 1
ATOM 747 C CA . ARG A 1 102 ? -1.088 -14.213 0.352 1.00 92.81 102 ARG A CA 1
ATOM 748 C C . ARG A 1 102 ? -0.111 -14.633 1.434 1.00 92.81 102 ARG A C 1
ATOM 750 O O . ARG A 1 102 ? 0.806 -15.416 1.206 1.00 92.81 102 ARG A O 1
ATOM 757 N N . CYS A 1 103 ? -0.335 -14.126 2.641 1.00 94.12 103 CYS A N 1
ATOM 758 C CA . CYS A 1 103 ? 0.443 -14.524 3.811 1.00 94.12 103 CYS A CA 1
ATOM 759 C C . CYS A 1 103 ? 0.309 -16.036 4.041 1.00 94.12 103 CYS A C 1
ATOM 761 O O . CYS A 1 103 ? 1.278 -16.719 4.356 1.00 94.12 103 CYS A O 1
ATOM 763 N N . GLU A 1 104 ? -0.897 -16.547 3.812 1.00 92.19 104 GLU A N 1
ATOM 764 C 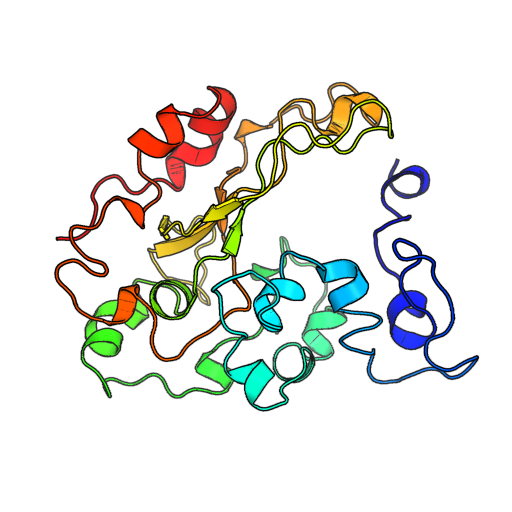CA . GLU A 1 104 ? -1.295 -17.934 4.013 1.00 92.19 104 GLU A CA 1
ATOM 765 C C . GLU A 1 104 ? -0.695 -18.906 2.987 1.00 92.19 104 GLU A C 1
ATOM 767 O O . GLU A 1 104 ? -0.777 -20.113 3.191 1.00 92.19 104 GLU A O 1
ATOM 772 N N . ASP A 1 105 ? -0.064 -18.409 1.917 1.00 93.25 105 ASP A N 1
ATOM 773 C CA . ASP A 1 105 ? 0.665 -19.263 0.969 1.00 93.25 105 ASP A CA 1
ATOM 774 C C . ASP A 1 105 ? 1.972 -19.805 1.589 1.00 93.25 105 ASP A C 1
ATOM 776 O O . ASP A 1 105 ? 2.485 -20.837 1.158 1.00 93.25 105 ASP A O 1
ATOM 780 N N . CYS A 1 106 ? 2.493 -19.132 2.625 1.00 94.06 106 CYS A N 1
ATOM 781 C CA . CYS A 1 106 ? 3.714 -19.514 3.347 1.00 94.06 106 CYS A CA 1
ATOM 782 C C . CYS A 1 106 ? 3.494 -19.737 4.852 1.00 94.06 106 CYS A C 1
ATOM 784 O O . CYS A 1 106 ? 4.266 -20.461 5.482 1.00 94.06 106 CYS A O 1
ATOM 786 N N . HIS A 1 107 ? 2.490 -19.092 5.450 1.00 92.94 107 HIS A N 1
ATOM 787 C CA . HIS A 1 107 ? 2.241 -19.126 6.888 1.00 92.94 107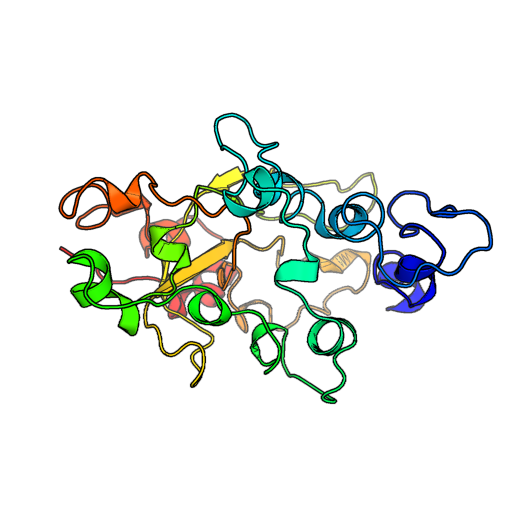 HIS A CA 1
ATOM 788 C C . HIS A 1 107 ? 0.955 -19.877 7.217 1.00 92.94 107 HIS A C 1
ATOM 790 O O . HIS A 1 107 ? -0.137 -19.465 6.833 1.00 92.94 107 HIS A O 1
ATOM 796 N N . GLU A 1 108 ? 1.068 -20.929 8.022 1.00 88.75 108 GLU A N 1
ATOM 797 C CA . GLU A 1 108 ? -0.099 -21.571 8.617 1.00 88.75 108 GLU A CA 1
ATOM 798 C C . GLU A 1 108 ? -0.674 -20.663 9.714 1.00 88.75 108 GLU A C 1
ATOM 800 O O . GLU A 1 108 ? -0.055 -20.425 10.751 1.00 88.75 108 GLU A O 1
ATOM 805 N N . VAL A 1 109 ? -1.862 -20.109 9.468 1.00 83.00 109 VAL A N 1
ATOM 806 C CA . VAL A 1 109 ? -2.553 -19.222 10.413 1.00 83.00 109 VAL A CA 1
ATOM 807 C C . VAL A 1 109 ? -3.638 -20.018 11.137 1.00 83.00 109 VAL A C 1
ATOM 809 O O . VAL A 1 109 ? -4.773 -20.133 10.674 1.00 83.00 109 VAL A O 1
ATOM 812 N N . GLY A 1 110 ? -3.267 -20.600 12.277 1.00 70.94 110 GLY A N 1
ATOM 813 C CA . GLY A 1 110 ? -4.166 -21.349 13.158 1.00 70.94 110 GLY A CA 1
ATOM 814 C C . GLY A 1 110 ? -4.561 -20.593 14.430 1.00 70.94 110 GLY A C 1
ATOM 815 O O . GLY A 1 110 ? -4.235 -19.422 14.625 1.00 70.94 110 GLY A O 1
ATOM 816 N N . ALA A 1 111 ? -5.213 -21.300 15.355 1.00 67.50 111 ALA A N 1
ATOM 817 C CA . ALA A 1 111 ? -5.555 -20.806 16.696 1.00 67.50 111 ALA A CA 1
ATOM 818 C C . ALA A 1 111 ? -4.347 -20.766 17.662 1.00 67.50 111 ALA A C 1
ATOM 820 O O . ALA A 1 111 ? -4.518 -20.800 18.878 1.00 67.50 111 ALA A O 1
ATOM 821 N N . GLU A 1 112 ? -3.122 -20.724 17.130 1.00 69.88 112 GLU A N 1
ATOM 822 C CA . GLU A 1 112 ? -1.880 -20.827 17.907 1.00 69.88 112 GLU A CA 1
ATOM 823 C C . GLU A 1 112 ? -1.670 -19.646 18.862 1.00 69.88 112 GLU A C 1
ATOM 825 O O . GLU A 1 112 ? -0.943 -19.758 19.848 1.00 69.88 112 GLU A O 1
ATOM 830 N N . ASN A 1 113 ? -2.334 -18.516 18.600 1.00 81.62 113 ASN A N 1
ATOM 831 C CA . ASN A 1 113 ? -2.458 -17.428 19.557 1.00 81.62 113 ASN A CA 1
ATOM 832 C C . ASN A 1 113 ? -3.895 -16.880 19.587 1.00 81.62 113 ASN A C 1
ATOM 834 O O . ASN A 1 113 ? -4.649 -16.974 18.613 1.00 81.62 113 ASN A O 1
ATOM 838 N N . ALA A 1 114 ? -4.266 -16.291 20.725 1.00 88.19 114 ALA A N 1
ATOM 839 C CA . ALA A 1 114 ? -5.612 -15.773 20.955 1.00 88.19 114 ALA A CA 1
ATOM 840 C C . ALA A 1 114 ? -6.006 -14.645 19.983 1.00 88.19 114 ALA A C 1
ATOM 842 O O . ALA A 1 114 ? -7.185 -14.518 19.665 1.00 88.19 114 ALA A O 1
ATOM 843 N N . TYR A 1 115 ? -5.044 -13.867 19.472 1.00 90.12 115 TYR A N 1
ATOM 844 C CA . TYR A 1 115 ? -5.320 -12.785 18.524 1.00 90.12 115 TYR A CA 1
ATOM 845 C C . TYR A 1 115 ? -5.794 -13.335 17.177 1.00 90.12 115 TYR A C 1
ATOM 847 O O . TYR A 1 115 ? -6.821 -12.887 16.676 1.00 90.12 115 TYR A O 1
ATOM 855 N N . HIS A 1 116 ? -5.102 -14.329 16.611 1.00 92.75 116 HIS A N 1
ATOM 856 C CA . HIS A 1 116 ? -5.516 -14.961 15.356 1.00 92.75 116 HIS A CA 1
ATOM 857 C C . HIS A 1 116 ? -6.880 -15.632 15.486 1.00 92.75 116 HIS A C 1
ATOM 859 O O . HIS A 1 116 ? -7.714 -15.474 14.601 1.00 92.75 116 HIS A O 1
ATOM 865 N N . LEU A 1 117 ? -7.133 -16.337 16.594 1.00 90.44 117 LEU A N 1
ATOM 866 C CA . LEU A 1 117 ? -8.424 -16.986 16.824 1.00 90.44 117 LEU A CA 1
ATOM 867 C C . LEU A 1 117 ? -9.588 -15.984 16.816 1.00 90.44 117 LEU A C 1
ATOM 869 O O . LEU A 1 117 ? -10.660 -16.315 16.322 1.00 90.44 117 LEU A O 1
ATOM 873 N N . GLN A 1 118 ? -9.376 -14.782 17.354 1.00 90.56 118 GLN A N 1
ATOM 874 C CA . GLN A 1 118 ? -10.419 -13.763 17.456 1.00 90.56 118 GLN A CA 1
ATOM 875 C C . GLN A 1 118 ? -10.580 -12.918 16.189 1.00 90.56 118 GLN A C 1
ATOM 877 O O . GLN A 1 118 ? -11.687 -12.476 15.919 1.00 90.56 118 GLN A O 1
ATOM 882 N N . HIS A 1 119 ? -9.509 -12.684 15.424 1.00 92.81 119 HIS A N 1
ATOM 883 C CA . HIS A 1 119 ? -9.503 -11.611 14.423 1.00 92.81 119 HIS A CA 1
ATOM 884 C C . HIS A 1 119 ? -9.259 -12.048 12.978 1.00 92.81 119 HIS A C 1
ATOM 886 O O . HIS A 1 119 ? -9.551 -11.280 12.061 1.00 92.81 119 HIS A O 1
ATOM 892 N N . LYS A 1 120 ? -8.717 -13.250 12.735 1.00 89.75 120 LYS A N 1
ATOM 893 C CA . LYS A 1 120 ? -8.227 -13.647 11.399 1.00 89.75 120 LYS A CA 1
ATOM 894 C C . LYS A 1 120 ? -9.282 -13.573 10.288 1.00 89.75 120 LYS A C 1
ATOM 896 O O . LYS A 1 120 ? -8.919 -13.426 9.127 1.00 89.75 120 LYS A O 1
ATOM 901 N N . ASP A 1 121 ? -10.562 -13.696 10.634 1.00 91.00 121 ASP A N 1
ATOM 902 C CA . ASP A 1 121 ? -11.664 -13.690 9.668 1.00 91.00 121 ASP A CA 1
ATOM 903 C C . ASP A 1 121 ? -12.240 -12.272 9.447 1.00 91.00 121 ASP A C 1
ATOM 905 O O . ASP A 1 121 ? -12.887 -12.014 8.430 1.00 91.00 121 ASP A O 1
ATOM 909 N N . ASP A 1 122 ? -11.931 -11.322 10.336 1.00 93.38 122 ASP A N 1
ATOM 910 C CA . ASP A 1 122 ? -12.496 -9.967 10.339 1.00 93.38 122 ASP A CA 1
ATOM 911 C C . ASP A 1 122 ? -11.547 -8.895 9.793 1.00 93.38 122 ASP A C 1
ATOM 913 O O . ASP A 1 122 ? -12.010 -7.874 9.271 1.00 93.38 122 ASP A O 1
ATOM 917 N N . MET A 1 123 ? -10.230 -9.103 9.876 1.00 94.06 123 MET A N 1
ATOM 918 C CA . MET A 1 123 ? -9.227 -8.114 9.470 1.00 94.06 123 MET A CA 1
ATOM 919 C C . MET A 1 123 ? -8.112 -8.708 8.610 1.00 94.06 123 MET A C 1
ATOM 921 O O . MET A 1 123 ? -7.689 -9.844 8.805 1.00 94.06 123 MET A O 1
ATOM 925 N N . SER A 1 124 ? -7.595 -7.916 7.668 1.00 96.25 124 SER A N 1
ATOM 926 C CA . SER A 1 124 ? -6.395 -8.307 6.918 1.00 96.25 124 SER A CA 1
ATOM 927 C C . SER A 1 124 ? -5.180 -8.395 7.843 1.00 96.25 124 SER A C 1
ATOM 929 O O . SER A 1 124 ? -5.022 -7.527 8.701 1.00 96.25 124 SER A O 1
ATOM 931 N N . CYS A 1 125 ? -4.269 -9.345 7.612 1.00 95.88 125 CYS A N 1
ATOM 932 C CA . CYS A 1 125 ? -3.074 -9.564 8.441 1.00 95.88 125 CYS A CA 1
ATOM 933 C C . CYS A 1 125 ? -2.251 -8.289 8.690 1.00 95.88 125 CYS A C 1
ATOM 935 O O . CYS A 1 125 ? -1.711 -8.091 9.778 1.00 95.88 125 CYS A O 1
ATOM 937 N N . GLN A 1 126 ? -2.182 -7.396 7.699 1.00 97.50 126 GLN A N 1
ATOM 938 C CA . GLN A 1 126 ? -1.452 -6.135 7.792 1.00 97.50 126 GLN A CA 1
ATOM 939 C C . GLN A 1 126 ? -1.990 -5.218 8.900 1.00 97.50 126 GLN A C 1
ATOM 941 O O . GLN A 1 126 ? -1.209 -4.453 9.447 1.00 97.50 126 GLN A O 1
ATOM 946 N N . VAL A 1 127 ? -3.265 -5.325 9.294 1.00 97.44 127 VAL A N 1
ATOM 947 C CA . VAL A 1 127 ? -3.839 -4.540 10.406 1.00 97.44 127 VAL A CA 1
ATOM 948 C C . VAL A 1 127 ? -3.071 -4.762 11.710 1.00 97.44 127 VAL A C 1
ATOM 950 O O . VAL A 1 127 ? -2.898 -3.825 12.481 1.00 97.44 127 VAL A O 1
ATOM 953 N N . CYS A 1 128 ? -2.557 -5.972 11.936 1.00 95.94 128 CYS A N 1
ATOM 954 C CA . CYS A 1 128 ? -1.706 -6.258 13.088 1.00 95.94 128 CYS A CA 1
ATOM 955 C C . CYS A 1 128 ? -0.221 -6.181 12.740 1.00 95.94 128 CYS A C 1
ATOM 957 O O . CYS A 1 128 ? 0.577 -5.783 13.577 1.00 95.94 128 CYS A O 1
ATOM 959 N N . HIS A 1 129 ? 0.166 -6.595 11.535 1.00 97.25 129 HIS A N 1
ATOM 960 C CA . HIS A 1 129 ? 1.568 -6.857 11.213 1.00 97.25 129 HIS A CA 1
ATOM 961 C C . HIS A 1 129 ? 2.290 -5.729 10.473 1.00 97.25 129 HIS A C 1
ATOM 963 O O . HIS A 1 129 ? 3.505 -5.801 10.318 1.00 97.25 129 HIS A O 1
ATOM 969 N N . SER A 1 130 ? 1.585 -4.696 10.023 1.00 97.94 130 SER A N 1
ATOM 970 C CA . SER A 1 130 ? 2.193 -3.511 9.418 1.00 97.94 130 SER A CA 1
ATOM 971 C C . SER A 1 130 ? 2.642 -2.523 10.488 1.00 97.94 130 SER A C 1
ATOM 973 O O . SER A 1 130 ? 2.076 -2.441 11.573 1.00 97.94 130 SER A O 1
ATOM 975 N N . GLN A 1 131 ? 3.627 -1.718 10.129 1.00 96.56 131 GLN A N 1
ATOM 976 C CA . GLN A 1 131 ? 4.048 -0.539 10.886 1.00 96.56 131 GLN A CA 1
ATOM 977 C C . GLN A 1 131 ? 3.462 0.715 10.236 1.00 96.56 131 GLN A C 1
ATOM 979 O O . GLN A 1 131 ? 2.785 0.585 9.215 1.00 96.56 131 GLN A O 1
ATOM 984 N N . GLU A 1 132 ? 3.732 1.908 10.767 1.00 96.31 132 GLU A N 1
ATOM 985 C CA . GLU A 1 132 ? 3.447 3.165 10.060 1.00 96.31 132 GLU A CA 1
ATOM 986 C C . GLU A 1 132 ? 4.086 3.168 8.663 1.00 96.31 132 GLU A C 1
ATOM 988 O O . GLU A 1 132 ? 5.165 2.606 8.437 1.00 96.31 132 GLU A O 1
ATOM 993 N N . TYR A 1 133 ? 3.388 3.766 7.702 1.00 95.62 133 TYR A N 1
ATOM 994 C CA . TYR A 1 133 ? 3.791 3.776 6.298 1.00 95.62 133 TYR A CA 1
ATOM 995 C C . TYR A 1 133 ? 3.525 5.127 5.652 1.00 95.62 133 TYR A C 1
ATOM 997 O O . TYR A 1 133 ? 2.828 5.989 6.188 1.00 95.62 133 TYR A O 1
ATOM 1005 N N . LYS A 1 134 ? 4.105 5.322 4.467 1.00 92.75 134 LYS A N 1
ATOM 1006 C CA . LYS A 1 134 ? 4.102 6.613 3.791 1.00 92.75 134 LYS A CA 1
ATOM 1007 C C . LYS A 1 134 ? 2.721 6.934 3.217 1.00 92.75 134 LYS A C 1
ATOM 1009 O O . LYS A 1 134 ? 2.294 6.349 2.221 1.00 92.75 134 LYS A O 1
ATOM 1014 N N . ASN A 1 135 ? 2.037 7.905 3.787 1.00 92.19 135 ASN A N 1
ATOM 1015 C CA . ASN A 1 135 ? 0.807 8.473 3.261 1.00 92.19 135 ASN A CA 1
ATOM 1016 C C . ASN A 1 135 ? 1.133 9.719 2.441 1.00 92.19 135 ASN A C 1
ATOM 1018 O O . ASN A 1 135 ? 2.108 10.427 2.701 1.00 92.19 135 ASN A O 1
ATOM 1022 N N . CYS A 1 136 ? 0.386 9.938 1.365 1.00 86.56 136 CYS A N 1
ATOM 1023 C CA . CYS A 1 136 ? 0.605 11.074 0.483 1.00 86.56 136 CYS A CA 1
ATOM 1024 C C . CYS A 1 136 ? -0.707 11.810 0.322 1.00 86.56 136 CYS A C 1
ATOM 1026 O O . CYS A 1 136 ? -1.705 11.201 -0.049 1.00 86.56 136 CYS A O 1
ATOM 1028 N N . TYR A 1 137 ? -0.669 13.108 0.555 1.00 83.19 137 TYR A N 1
ATOM 1029 C CA . TYR A 1 137 ? -1.812 13.982 0.365 1.00 83.19 137 TYR A CA 1
ATOM 1030 C C . TYR A 1 137 ? -1.675 14.687 -0.979 1.00 83.19 137 TYR A C 1
ATOM 1032 O O . TYR A 1 137 ? -1.073 14.119 -1.891 1.00 83.19 137 TYR A O 1
ATOM 1040 N N . ASN A 1 138 ? -2.231 15.885 -1.125 1.00 70.88 138 ASN A N 1
ATOM 1041 C CA . ASN A 1 138 ? -2.282 16.627 -2.383 1.00 70.88 138 ASN A CA 1
ATOM 1042 C C . ASN A 1 138 ? -0.885 16.826 -3.008 1.00 70.88 138 ASN A C 1
ATOM 1044 O O . ASN A 1 138 ? -0.210 17.831 -2.786 1.00 70.88 138 ASN A O 1
ATOM 1048 N N . CYS A 1 139 ? -0.442 15.864 -3.820 1.00 63.22 139 CYS A N 1
ATOM 1049 C CA . CYS A 1 139 ? 0.678 16.026 -4.731 1.00 63.22 139 CYS A CA 1
ATOM 1050 C C . CYS A 1 139 ? 0.097 16.303 -6.114 1.00 63.22 139 CYS A C 1
ATOM 1052 O O . CYS A 1 139 ? -0.471 15.416 -6.752 1.00 63.22 139 CYS A O 1
ATOM 1054 N N . HIS A 1 140 ? 0.263 17.532 -6.586 1.00 59.12 140 HIS A N 1
ATOM 1055 C CA . HIS A 1 140 ? 0.059 17.842 -7.990 1.00 59.12 140 HIS A CA 1
ATOM 1056 C C . HIS A 1 140 ? 1.229 17.277 -8.778 1.00 59.12 140 HIS A C 1
ATOM 1058 O O . HIS A 1 140 ? 2.389 17.540 -8.463 1.00 59.12 140 HIS A O 1
ATOM 1064 N N . VAL A 1 141 ? 0.925 16.476 -9.796 1.00 53.91 141 VAL A N 1
ATOM 1065 C CA . VAL A 1 141 ? 1.931 16.046 -10.763 1.00 53.91 141 VAL A CA 1
ATOM 1066 C C . VAL A 1 141 ? 1.955 17.108 -11.857 1.00 53.91 141 VAL A C 1
ATOM 1068 O O . VAL A 1 141 ? 1.309 16.962 -12.888 1.00 53.91 141 VAL A O 1
ATOM 1071 N N . GLY A 1 142 ? 2.614 18.228 -11.572 1.00 53.03 142 GLY A N 1
ATOM 1072 C CA . GLY A 1 142 ? 2.771 19.329 -12.520 1.00 53.03 142 GLY A CA 1
ATOM 1073 C C . GLY A 1 142 ? 4.233 19.592 -12.874 1.00 53.03 142 GLY A C 1
ATOM 1074 O O . GLY A 1 142 ? 5.109 18.760 -12.624 1.00 53.03 142 GLY A O 1
ATOM 1075 N N . THR A 1 143 ? 4.489 20.723 -13.523 1.00 52.09 143 THR A N 1
ATOM 1076 C CA . THR A 1 143 ? 5.843 21.170 -13.898 1.00 52.09 143 THR A CA 1
ATOM 1077 C C . THR A 1 143 ? 6.723 21.507 -12.680 1.00 52.09 143 THR A C 1
ATOM 1079 O O . THR A 1 143 ? 6.243 21.590 -11.550 1.00 52.09 143 THR A O 1
ATOM 1082 N N . GLU A 1 144 ? 8.032 21.717 -12.892 1.00 51.50 144 GLU A N 1
ATOM 1083 C CA . GLU A 1 144 ? 8.975 22.087 -11.815 1.00 51.50 144 GLU A CA 1
ATOM 1084 C C . GLU A 1 144 ? 8.546 23.345 -11.029 1.00 51.50 144 GLU A C 1
ATOM 1086 O O . GLU A 1 144 ? 8.930 23.494 -9.871 1.00 51.50 144 GLU A O 1
ATOM 1091 N N . GLU A 1 145 ? 7.714 24.215 -11.616 1.00 50.25 145 GLU A N 1
ATOM 1092 C CA . GLU A 1 145 ? 7.191 25.430 -10.973 1.00 50.25 145 GLU A CA 1
ATOM 1093 C C . GLU A 1 145 ? 5.971 25.186 -10.067 1.00 50.25 145 GLU A C 1
ATOM 1095 O O . GLU A 1 145 ? 5.787 25.921 -9.097 1.00 50.25 145 GLU A O 1
ATOM 1100 N N . SER A 1 146 ? 5.140 24.171 -10.338 1.00 54.34 146 SER A N 1
ATOM 1101 C CA . SER A 1 146 ? 3.907 23.919 -9.572 1.00 54.34 146 SER A CA 1
ATOM 1102 C C . SER A 1 146 ? 4.109 22.980 -8.377 1.00 54.34 146 SER A C 1
ATOM 1104 O O . SER A 1 146 ? 3.306 23.021 -7.449 1.00 54.34 146 SER A O 1
ATOM 1106 N N . GLY A 1 147 ? 5.177 22.170 -8.383 1.00 53.91 147 GLY A N 1
ATOM 1107 C CA . GLY A 1 147 ? 5.727 21.443 -7.232 1.00 53.91 147 GLY A CA 1
ATOM 1108 C C . GLY A 1 147 ? 4.789 20.510 -6.443 1.00 53.91 147 GLY A C 1
ATOM 1109 O O . GLY A 1 147 ? 3.580 20.415 -6.646 1.00 53.91 147 GLY A O 1
ATOM 1110 N N . ILE A 1 148 ? 5.371 19.790 -5.480 1.00 56.94 148 ILE A N 1
ATOM 1111 C CA . ILE A 1 148 ? 4.606 19.032 -4.481 1.00 56.94 148 ILE A CA 1
ATOM 1112 C C . ILE A 1 148 ? 3.984 20.035 -3.501 1.00 56.94 148 ILE A C 1
ATOM 1114 O O . ILE A 1 148 ? 4.705 20.705 -2.768 1.00 56.94 148 ILE A O 1
ATOM 1118 N N . GLN A 1 149 ? 2.653 20.118 -3.476 1.00 58.81 149 GLN A N 1
ATOM 1119 C CA . GLN A 1 149 ? 1.920 21.075 -2.636 1.00 58.81 149 GLN A CA 1
ATOM 1120 C C . GLN A 1 149 ? 1.836 20.641 -1.167 1.00 58.81 149 GLN A C 1
ATOM 1122 O O . GLN A 1 149 ? 1.815 21.486 -0.275 1.00 58.81 149 GLN A O 1
ATOM 1127 N N . GLN A 1 150 ? 1.811 19.333 -0.897 1.00 65.88 150 GLN A N 1
ATOM 1128 C CA . GLN A 1 150 ? 1.814 18.800 0.465 1.00 65.88 150 GLN A CA 1
ATOM 1129 C C . GLN A 1 150 ? 2.848 17.686 0.641 1.00 65.88 150 GLN A C 1
ATOM 1131 O O . GLN A 1 150 ? 2.968 16.816 -0.231 1.00 65.88 150 GLN A O 1
ATOM 1136 N N . PRO A 1 151 ? 3.599 17.687 1.761 1.00 71.94 151 PRO A N 1
ATOM 1137 C CA . PRO A 1 151 ? 4.547 16.628 2.048 1.00 71.94 151 PRO A CA 1
ATOM 1138 C C . PRO A 1 151 ? 3.823 15.293 2.247 1.00 71.94 151 PRO A C 1
ATOM 1140 O O . PRO A 1 151 ? 2.627 15.212 2.520 1.00 71.94 151 PRO A O 1
ATOM 1143 N N . SER A 1 152 ? 4.583 14.216 2.107 1.00 85.12 152 SER A N 1
ATOM 1144 C CA . SER A 1 152 ? 4.132 12.886 2.502 1.00 85.12 152 SER A CA 1
ATOM 1145 C C . SER A 1 152 ? 4.509 12.625 3.954 1.00 85.12 152 SER A C 1
ATOM 1147 O O . SER A 1 152 ? 5.634 12.921 4.362 1.00 85.12 152 SER A O 1
ATOM 1149 N N . GLU A 1 153 ? 3.621 11.987 4.702 1.00 90.19 153 GLU A N 1
ATOM 1150 C CA . GLU A 1 153 ? 3.756 11.753 6.143 1.00 90.19 153 GLU A CA 1
ATOM 1151 C C . GLU A 1 153 ? 3.787 10.253 6.439 1.00 90.19 153 GLU A C 1
ATOM 1153 O O . GLU A 1 153 ? 3.364 9.446 5.611 1.00 90.19 153 GLU A O 1
ATOM 1158 N N . LEU A 1 154 ? 4.334 9.860 7.587 1.00 93.31 154 LEU A N 1
ATOM 1159 C CA . LEU A 1 154 ? 4.148 8.503 8.097 1.00 93.31 154 LEU A CA 1
ATOM 1160 C C . LEU A 1 154 ? 2.859 8.491 8.911 1.00 93.31 154 LEU A C 1
ATOM 1162 O O . LEU A 1 154 ? 2.674 9.345 9.769 1.00 93.31 154 LEU A O 1
ATOM 1166 N N . ASP A 1 155 ? 1.966 7.561 8.593 1.00 94.31 155 ASP A N 1
ATOM 1167 C CA . ASP A 1 155 ? 0.698 7.392 9.303 1.00 94.31 155 ASP A CA 1
ATOM 1168 C C . ASP A 1 155 ? 0.235 5.930 9.181 1.00 94.31 155 ASP A C 1
ATOM 1170 O O . ASP A 1 155 ? 0.766 5.141 8.385 1.00 94.31 155 ASP A O 1
ATOM 1174 N N . PHE A 1 156 ? -0.754 5.560 9.983 1.00 96.81 156 PHE A N 1
ATOM 1175 C CA . PHE A 1 156 ? -1.339 4.235 10.046 1.00 96.81 156 PHE A CA 1
ATOM 1176 C C . PHE A 1 156 ? -2.847 4.344 10.253 1.00 96.81 156 PHE A C 1
ATOM 1178 O O . PHE A 1 156 ? -3.305 4.714 11.332 1.00 96.81 156 PHE A O 1
ATOM 1185 N N . LYS A 1 157 ? -3.632 3.962 9.238 1.00 97.94 157 LYS A N 1
ATOM 1186 C CA . LYS A 1 157 ? -5.095 3.996 9.330 1.00 97.94 157 LYS A CA 1
ATOM 1187 C C . LYS A 1 157 ? -5.737 2.662 8.970 1.00 97.94 157 LYS A C 1
ATOM 1189 O O . LYS A 1 157 ? -5.520 2.108 7.891 1.00 97.94 157 LYS A O 1
ATOM 1194 N N . ILE A 1 158 ? -6.564 2.170 9.886 1.00 98.50 158 ILE A N 1
ATOM 1195 C CA . ILE A 1 158 ? -7.481 1.046 9.728 1.00 98.50 158 ILE A CA 1
ATOM 1196 C C . ILE A 1 158 ? -8.825 1.608 9.273 1.00 98.50 158 ILE A C 1
ATOM 1198 O O . ILE A 1 158 ? -9.393 2.491 9.913 1.00 98.50 158 ILE A O 1
ATOM 1202 N N . GLY A 1 159 ? -9.366 1.073 8.187 1.00 98.25 159 GLY A N 1
ATOM 1203 C CA . GLY A 1 159 ? -10.688 1.445 7.702 1.00 98.25 159 GLY A CA 1
ATOM 1204 C C . GLY A 1 159 ? -11.508 0.253 7.246 1.00 98.25 159 GLY A C 1
ATOM 1205 O O . GLY A 1 159 ? -11.049 -0.894 7.263 1.00 98.25 159 GLY A O 1
ATOM 1206 N N . LYS A 1 160 ? -12.747 0.526 6.835 1.00 98.06 160 LYS A N 1
ATOM 1207 C CA . LYS A 1 160 ? -13.617 -0.495 6.245 1.00 98.06 160 LYS A CA 1
ATOM 1208 C C . LYS A 1 160 ? -13.055 -0.924 4.898 1.00 98.06 160 LYS A C 1
ATOM 1210 O O . LYS A 1 160 ? -12.590 -0.097 4.122 1.00 98.06 160 LYS A O 1
ATOM 1215 N N . ASN A 1 161 ? -13.138 -2.215 4.605 1.00 96.69 161 ASN A N 1
ATOM 1216 C CA . ASN A 1 161 ? -12.677 -2.786 3.346 1.00 96.69 161 ASN A CA 1
ATOM 1217 C C . ASN A 1 161 ? -13.601 -2.404 2.170 1.00 96.69 161 ASN A C 1
ATOM 1219 O O . ASN A 1 161 ? -14.710 -2.942 2.091 1.00 96.69 161 ASN A O 1
ATOM 1223 N N . PRO A 1 162 ? -13.153 -1.561 1.213 1.00 94.12 162 PRO A N 1
ATOM 1224 C CA . PRO A 1 162 ? -13.963 -1.201 0.051 1.00 94.12 162 PRO A CA 1
ATOM 1225 C C . PRO A 1 162 ? -13.910 -2.256 -1.067 1.00 94.12 162 PRO A C 1
ATOM 1227 O O . PRO A 1 162 ? -14.645 -2.153 -2.043 1.00 94.12 162 PRO A O 1
ATOM 1230 N N . LEU A 1 163 ? -13.032 -3.263 -0.961 1.00 93.12 163 LEU A N 1
ATOM 1231 C CA . LEU A 1 163 ? -12.734 -4.246 -2.010 1.00 93.12 163 LEU A CA 1
ATOM 1232 C C . LEU A 1 163 ? -12.929 -5.686 -1.508 1.00 93.12 163 LEU A C 1
ATOM 1234 O O . LEU A 1 163 ? -12.060 -6.554 -1.676 1.00 93.12 163 LEU A O 1
ATOM 1238 N N . LYS A 1 164 ? -14.084 -5.948 -0.881 1.00 92.88 164 LYS A N 1
ATOM 1239 C CA . LYS A 1 164 ? -14.445 -7.293 -0.418 1.00 92.88 164 LYS A CA 1
ATOM 1240 C C . LYS A 1 164 ? -14.497 -8.282 -1.577 1.00 92.88 164 LYS A C 1
ATOM 1242 O O . LYS A 1 164 ? -15.039 -8.014 -2.645 1.00 92.88 164 LYS A O 1
ATOM 1247 N N . SER A 1 165 ? -13.927 -9.454 -1.345 1.00 91.69 165 SER A N 1
ATOM 1248 C CA . SER A 1 165 ? -13.906 -10.564 -2.299 1.00 91.69 165 SER A CA 1
ATOM 1249 C C . SER A 1 165 ? -13.735 -11.878 -1.548 1.00 91.69 165 SER A C 1
ATOM 1251 O O . SER A 1 165 ? -13.365 -11.866 -0.378 1.00 91.69 165 SER A O 1
ATOM 1253 N N . ALA A 1 166 ? -13.919 -13.016 -2.221 1.00 89.88 166 ALA A N 1
ATOM 1254 C CA . ALA A 1 166 ? -13.681 -14.325 -1.606 1.00 89.88 166 ALA A CA 1
ATOM 1255 C C . ALA A 1 166 ? -12.254 -14.473 -1.035 1.00 89.88 166 ALA A C 1
ATOM 1257 O O . ALA A 1 166 ? -12.066 -15.129 -0.019 1.00 89.88 166 ALA A O 1
ATOM 1258 N N . ARG A 1 167 ? -11.252 -13.820 -1.648 1.00 88.12 167 ARG A N 1
ATOM 1259 C CA . ARG A 1 167 ? -9.855 -13.822 -1.170 1.00 88.12 167 ARG A CA 1
ATOM 1260 C C . ARG A 1 167 ? -9.572 -12.813 -0.056 1.00 88.12 167 ARG A C 1
ATOM 1262 O O . ARG A 1 167 ? -8.553 -12.924 0.609 1.00 88.12 167 ARG A O 1
ATOM 1269 N N . ARG A 1 168 ? -10.418 -11.792 0.095 1.00 91.62 168 ARG A N 1
ATOM 1270 C CA . ARG A 1 168 ? -10.285 -10.722 1.098 1.00 91.62 168 ARG A CA 1
ATOM 1271 C C . ARG A 1 168 ? -11.670 -10.405 1.663 1.00 91.62 168 ARG A C 1
ATOM 1273 O O . ARG A 1 168 ? -12.238 -9.362 1.319 1.00 91.62 168 ARG A O 1
ATOM 1280 N N . PRO A 1 169 ? -12.251 -11.325 2.451 1.00 93.44 169 PRO A N 1
ATOM 1281 C CA . PRO A 1 169 ? -13.604 -11.172 2.982 1.00 93.44 169 PRO A CA 1
ATOM 1282 C C . PRO A 1 169 ? -13.673 -10.188 4.162 1.00 93.44 169 PRO A C 1
ATOM 1284 O O . PRO A 1 169 ? -14.765 -9.745 4.522 1.00 93.44 169 PRO A O 1
ATOM 1287 N N . TYR A 1 170 ? -12.510 -9.826 4.715 1.00 94.62 170 TYR A N 1
ATOM 1288 C CA . TYR A 1 170 ? -12.328 -9.019 5.918 1.00 94.62 170 TYR A CA 1
ATOM 1289 C C . TYR A 1 170 ? -13.177 -7.742 5.929 1.00 94.62 170 TYR A C 1
ATOM 1291 O O . TYR A 1 170 ? -13.335 -7.067 4.904 1.00 94.62 170 TYR A O 1
ATOM 1299 N N . GLY A 1 171 ? -13.691 -7.392 7.106 1.00 96.62 171 GLY A N 1
ATOM 1300 C CA . GLY A 1 171 ? -14.355 -6.120 7.369 1.00 96.62 171 GLY A CA 1
ATOM 1301 C C . GLY A 1 171 ? -13.380 -4.946 7.415 1.00 96.62 171 GLY A C 1
ATOM 1302 O O . GLY A 1 171 ? -13.710 -3.886 6.885 1.00 96.62 171 GLY A O 1
ATOM 1303 N N . TYR A 1 172 ? -12.181 -5.159 7.968 1.00 97.75 172 TYR A N 1
ATOM 1304 C CA . TYR A 1 172 ? -11.182 -4.112 8.184 1.00 97.75 172 TYR A CA 1
ATOM 1305 C C . TYR A 1 172 ? -9.874 -4.370 7.439 1.00 97.75 172 TYR A C 1
ATOM 1307 O O . TYR A 1 172 ? -9.367 -5.492 7.377 1.00 97.75 172 TYR A O 1
ATOM 1315 N N . VAL A 1 173 ? -9.320 -3.301 6.876 1.00 98.19 173 VAL A N 1
ATOM 1316 C CA . VAL A 1 173 ? -8.049 -3.295 6.144 1.00 98.19 173 VAL A CA 1
ATOM 1317 C C . VAL A 1 173 ? -7.274 -2.027 6.464 1.00 98.19 173 VAL A C 1
ATOM 1319 O O . VAL A 1 173 ? -7.824 -1.067 7.001 1.00 98.19 173 VAL A O 1
ATOM 1322 N N . LEU A 1 174 ? -6.002 -2.002 6.082 1.00 98.06 174 LEU A N 1
ATOM 1323 C CA . LEU A 1 174 ? -5.240 -0.763 6.079 1.00 98.06 174 LEU A CA 1
ATOM 1324 C C . LEU A 1 174 ? -5.562 0.090 4.858 1.00 98.06 174 LEU A C 1
ATOM 1326 O O . LEU A 1 174 ? -5.727 -0.428 3.745 1.00 98.06 174 LEU A O 1
ATOM 1330 N N . LEU A 1 175 ? -5.609 1.401 5.073 1.00 97.88 175 LEU A N 1
ATOM 1331 C CA . LEU A 1 175 ? -5.856 2.403 4.047 1.00 97.88 175 LEU A CA 1
ATOM 1332 C C . LEU A 1 175 ? -4.668 3.353 3.924 1.00 97.88 175 LEU A C 1
ATOM 1334 O O . LEU A 1 175 ? -4.115 3.803 4.917 1.00 97.88 175 LEU A O 1
ATOM 1338 N N . ARG A 1 176 ? -4.304 3.695 2.689 1.00 95.81 176 ARG A N 1
ATOM 1339 C CA . ARG A 1 176 ? -3.295 4.708 2.387 1.00 95.81 176 ARG A CA 1
ATOM 1340 C C . ARG A 1 176 ? -3.948 5.885 1.687 1.00 95.81 176 ARG A C 1
ATOM 1342 O O . ARG A 1 176 ? -4.655 5.678 0.696 1.00 95.81 176 ARG A O 1
ATOM 1349 N N . HIS A 1 177 ? -3.646 7.094 2.143 1.00 94.25 177 HIS A N 1
ATOM 1350 C CA . HIS A 1 177 ? -3.994 8.292 1.394 1.00 94.25 177 HIS A CA 1
ATOM 1351 C C . HIS A 1 177 ? -3.169 8.351 0.104 1.00 94.25 177 HIS A C 1
ATOM 1353 O O . HIS A 1 177 ? -1.933 8.264 0.132 1.00 94.25 177 HIS A O 1
ATOM 1359 N N . ILE A 1 178 ? -3.848 8.430 -1.040 1.00 91.19 178 ILE A N 1
ATOM 1360 C CA . ILE A 1 178 ? -3.210 8.523 -2.355 1.00 91.19 178 ILE A CA 1
ATOM 1361 C C . ILE A 1 178 ? -2.997 9.988 -2.768 1.00 91.19 178 ILE A C 1
ATOM 1363 O O . ILE A 1 178 ? -3.753 10.858 -2.347 1.00 91.19 178 ILE A O 1
ATOM 1367 N N . PRO A 1 179 ? -1.993 10.274 -3.616 1.00 86.56 179 PRO A N 1
ATOM 1368 C CA . PRO A 1 179 ? -1.644 11.635 -4.000 1.00 86.56 179 PRO A CA 1
ATOM 1369 C C . PRO A 1 179 ? -2.591 12.158 -5.083 1.00 86.56 179 PRO A C 1
ATOM 1371 O O . PRO A 1 179 ? -2.249 12.148 -6.265 1.00 86.56 179 PRO A O 1
ATOM 1374 N N . ILE A 1 180 ? -3.807 12.534 -4.710 1.00 86.94 180 ILE A N 1
ATOM 1375 C CA . ILE A 1 180 ? -4.784 13.043 -5.667 1.00 86.94 180 ILE A CA 1
ATOM 1376 C C . ILE A 1 180 ? -5.576 14.201 -5.076 1.00 86.94 180 ILE A C 1
ATOM 1378 O O . ILE A 1 180 ? -5.871 14.207 -3.889 1.00 86.94 180 ILE A O 1
ATOM 1382 N N . ALA A 1 181 ? -5.906 15.147 -5.941 1.00 86.38 181 ALA A N 1
ATOM 1383 C CA . ALA A 1 181 ? -6.707 16.334 -5.716 1.00 86.38 181 ALA A CA 1
ATOM 1384 C C . ALA A 1 181 ? -7.627 16.534 -6.939 1.00 86.38 181 ALA A C 1
ATOM 1386 O O . ALA A 1 181 ? -7.340 15.985 -8.013 1.00 86.38 181 ALA A O 1
ATOM 1387 N N . PRO A 1 182 ? -8.728 17.299 -6.822 1.00 86.06 182 PRO A N 1
ATOM 1388 C CA . PRO A 1 182 ? -9.663 17.521 -7.931 1.00 86.06 182 PRO A CA 1
ATOM 1389 C C . PRO A 1 182 ? -9.008 18.046 -9.221 1.00 86.06 182 PRO A C 1
ATOM 1391 O O . PRO A 1 182 ? -9.453 17.724 -10.319 1.00 86.06 182 PRO A O 1
ATOM 1394 N N . ASP A 1 183 ? -7.921 18.797 -9.089 1.00 84.19 183 ASP A N 1
ATOM 1395 C CA . ASP A 1 183 ? -7.136 19.422 -10.153 1.00 84.19 183 ASP A CA 1
ATOM 1396 C C . ASP A 1 183 ? -5.791 18.712 -10.417 1.00 84.19 183 ASP A C 1
ATOM 1398 O O . ASP A 1 183 ? -4.929 19.238 -11.119 1.00 84.19 183 ASP A O 1
ATOM 1402 N N . SER A 1 184 ? -5.589 17.480 -9.920 1.00 82.69 184 SER A N 1
ATOM 1403 C CA . SER A 1 184 ? -4.341 16.714 -10.120 1.00 82.69 184 SER A CA 1
ATOM 1404 C C . SER A 1 184 ? -3.907 16.555 -11.576 1.00 82.69 184 SER A C 1
ATOM 1406 O O . SER A 1 184 ? -2.719 16.374 -11.831 1.00 82.69 184 SER A O 1
ATOM 1408 N N . TYR A 1 185 ? -4.852 16.589 -12.517 1.00 82.44 185 TYR A N 1
ATOM 1409 C CA . TYR A 1 185 ? -4.584 16.442 -13.946 1.00 82.44 185 TYR A CA 1
ATOM 1410 C C . TYR A 1 185 ? -4.796 17.730 -14.738 1.00 82.44 185 TYR A C 1
ATOM 1412 O O . TYR A 1 185 ? -4.733 17.673 -15.961 1.00 82.44 185 TYR A O 1
ATOM 1420 N N . GLU A 1 186 ? -5.036 18.872 -14.094 1.00 83.88 186 GLU A N 1
ATOM 1421 C CA . GLU A 1 186 ? -5.460 20.090 -14.791 1.00 83.88 186 GLU A CA 1
ATOM 1422 C C . GLU A 1 186 ? -4.430 20.560 -15.833 1.00 83.88 186 GLU A C 1
ATOM 1424 O O . GLU A 1 186 ? -4.801 20.932 -16.940 1.00 83.88 186 GLU A O 1
ATOM 1429 N N . GLU A 1 187 ? -3.128 20.438 -15.553 1.00 81.12 187 GLU A N 1
ATOM 1430 C CA . GLU A 1 187 ? -2.072 20.825 -16.504 1.00 81.12 187 GLU A CA 1
ATOM 1431 C C . GLU A 1 187 ? -1.974 19.915 -17.736 1.00 81.12 187 GLU A C 1
ATOM 1433 O O . GLU A 1 187 ? -1.544 20.341 -18.810 1.00 81.12 187 GLU A O 1
ATOM 1438 N N . TRP A 1 188 ? -2.304 18.632 -17.590 1.00 78.69 188 TRP A N 1
ATOM 1439 C CA . TRP A 1 188 ? -2.156 17.656 -18.670 1.00 78.69 188 TRP A CA 1
ATOM 1440 C C . TRP A 1 188 ? -3.469 17.447 -19.408 1.00 78.69 188 TRP A C 1
ATOM 1442 O O . TRP A 1 188 ? -3.475 17.280 -20.622 1.00 78.69 188 TRP A O 1
ATOM 1452 N N . ALA A 1 189 ? -4.578 17.444 -18.682 1.00 82.44 189 ALA A N 1
ATOM 1453 C CA . ALA A 1 189 ? -5.894 17.068 -19.151 1.00 82.44 189 ALA A CA 1
ATOM 1454 C C . ALA A 1 189 ? -6.981 17.885 -18.409 1.00 82.44 189 ALA A C 1
ATOM 1456 O O . ALA A 1 189 ? -7.694 17.327 -17.566 1.00 82.44 189 ALA A O 1
ATOM 1457 N N . PRO A 1 190 ? -7.119 19.190 -18.732 1.00 86.00 190 PRO A N 1
ATOM 1458 C CA . PRO A 1 190 ? -8.053 20.100 -18.070 1.00 86.00 190 PRO A CA 1
ATOM 1459 C C . PRO A 1 190 ? -9.469 19.534 -17.969 1.00 86.00 190 PRO A C 1
ATOM 1461 O O . PRO A 1 190 ? -10.027 19.037 -18.959 1.00 86.00 190 PRO A O 1
ATOM 1464 N N . GLY A 1 191 ? -10.043 19.584 -16.768 1.00 85.19 191 GLY A N 1
ATOM 1465 C CA . GLY A 1 191 ? -11.412 19.139 -16.503 1.00 85.19 191 GLY A CA 1
ATOM 1466 C C . GLY A 1 191 ? -11.696 17.651 -16.754 1.00 85.19 191 GLY A C 1
ATOM 1467 O O . GLY A 1 191 ? -12.863 17.270 -16.783 1.00 85.19 191 GLY A O 1
ATOM 1468 N N . GLN A 1 192 ? -10.684 16.791 -16.951 1.00 85.75 192 GLN A N 1
ATOM 1469 C CA . GLN A 1 192 ? -10.914 15.358 -17.199 1.00 85.75 192 GLN A CA 1
ATOM 1470 C C . GLN A 1 192 ? -11.221 14.550 -15.929 1.00 85.75 192 GLN A C 1
ATOM 1472 O O . GLN A 1 192 ? -11.798 13.467 -16.025 1.00 85.75 192 GLN A O 1
ATOM 1477 N N . LEU A 1 193 ? -10.885 15.050 -14.734 1.00 87.94 193 LEU A N 1
ATOM 1478 C CA . LEU A 1 193 ? -11.216 14.391 -13.464 1.00 87.94 193 LEU A CA 1
ATOM 1479 C C . LEU A 1 193 ? -12.651 14.726 -13.025 1.00 87.94 193 LEU A C 1
ATOM 1481 O O . LEU A 1 193 ? -12.894 15.293 -11.966 1.00 87.94 193 LEU A O 1
ATOM 1485 N N . THR A 1 194 ? -13.626 14.375 -13.863 1.00 89.12 194 THR A N 1
ATOM 1486 C CA . THR A 1 194 ? -15.030 14.796 -13.711 1.00 89.12 194 THR A CA 1
ATOM 1487 C C . THR A 1 194 ? -15.785 14.096 -12.580 1.00 89.12 194 THR A C 1
ATOM 1489 O O . THR A 1 194 ? -16.898 14.497 -12.257 1.00 89.12 194 THR A O 1
ATOM 1492 N N . ASN A 1 195 ? -15.230 13.022 -12.012 1.00 90.31 195 ASN A N 1
ATOM 1493 C CA . ASN A 1 195 ? -15.899 12.189 -11.012 1.00 90.31 195 ASN A CA 1
ATOM 1494 C C . ASN A 1 195 ? -14.956 11.825 -9.856 1.00 90.31 195 ASN A C 1
ATOM 1496 O O . ASN A 1 195 ? -14.748 10.652 -9.546 1.00 90.31 195 ASN A O 1
ATOM 1500 N N . TYR A 1 196 ? -14.340 12.849 -9.263 1.00 90.44 196 TYR A N 1
ATOM 1501 C CA . TYR A 1 196 ? -13.370 12.712 -8.174 1.00 90.44 196 TYR A CA 1
ATOM 1502 C C . TYR A 1 196 ? -13.899 11.869 -7.004 1.00 90.44 196 TYR A C 1
ATOM 1504 O O . TYR A 1 196 ? -13.198 11.009 -6.481 1.00 90.44 196 TYR A O 1
ATOM 1512 N N . GLU A 1 197 ? -15.165 12.073 -6.641 1.00 93.50 197 GLU A N 1
ATOM 1513 C CA . GLU A 1 197 ? -15.792 11.471 -5.460 1.00 93.50 197 GLU A CA 1
ATOM 1514 C C . GLU A 1 197 ? -16.181 9.996 -5.650 1.00 93.50 197 GLU A C 1
ATOM 1516 O O . GLU A 1 197 ? -16.592 9.338 -4.698 1.00 93.50 197 GLU A O 1
ATOM 1521 N N . ALA A 1 198 ? -16.053 9.446 -6.863 1.00 93.25 198 ALA A N 1
ATOM 1522 C CA . ALA A 1 198 ? -16.479 8.076 -7.147 1.00 93.25 198 ALA A CA 1
ATOM 1523 C C . ALA A 1 198 ? -15.619 6.994 -6.495 1.00 93.25 198 ALA A C 1
ATOM 1525 O O . ALA A 1 198 ? -16.054 5.845 -6.414 1.00 93.25 198 ALA A O 1
ATOM 1526 N N . LEU A 1 199 ? -14.392 7.323 -6.089 1.00 93.06 199 LEU A N 1
ATOM 1527 C CA . LEU A 1 199 ? -13.484 6.387 -5.439 1.00 93.06 199 LEU A CA 1
ATOM 1528 C C . LEU A 1 199 ? -12.820 7.055 -4.229 1.00 93.06 199 LEU A C 1
ATOM 1530 O O . LEU A 1 199 ? -12.404 8.206 -4.345 1.00 93.06 199 LEU A O 1
ATOM 1534 N N . PRO A 1 200 ? -12.619 6.324 -3.117 1.00 95.44 200 PRO A N 1
ATOM 1535 C CA . PRO A 1 200 ? -11.917 6.854 -1.951 1.00 95.44 200 PRO A CA 1
ATOM 1536 C C . PRO A 1 200 ? -10.507 7.355 -2.285 1.00 95.44 200 PRO A C 1
ATOM 1538 O O . PRO A 1 200 ? -9.789 6.727 -3.077 1.00 95.44 200 PRO A O 1
ATOM 1541 N N . THR A 1 201 ? -10.082 8.437 -1.628 1.00 94.69 201 THR A N 1
ATOM 1542 C CA . THR A 1 201 ? -8.671 8.866 -1.598 1.00 94.69 201 THR A CA 1
ATOM 1543 C C . THR A 1 201 ? -7.878 8.098 -0.541 1.00 94.69 201 THR A C 1
ATOM 1545 O O . THR A 1 201 ? -6.697 7.817 -0.735 1.00 94.69 201 THR A O 1
ATOM 1548 N N . TRP A 1 202 ? -8.543 7.619 0.510 1.00 96.38 202 TRP A N 1
ATOM 1549 C CA . TRP A 1 202 ? -8.044 6.570 1.393 1.00 96.38 202 TRP A CA 1
ATOM 1550 C C . TRP A 1 202 ? -8.306 5.196 0.772 1.00 96.38 202 TRP A C 1
ATOM 1552 O O . TRP A 1 202 ? -9.364 4.589 0.951 1.00 96.38 202 TRP A O 1
ATOM 1562 N N . LYS A 1 203 ? -7.341 4.688 0.002 1.00 95.44 203 LYS A N 1
ATOM 1563 C CA . LYS A 1 203 ? -7.476 3.409 -0.711 1.00 95.44 203 LYS A CA 1
ATOM 1564 C C . LYS A 1 203 ? -6.905 2.253 0.088 1.00 95.44 203 LYS A C 1
ATOM 1566 O O . LYS A 1 203 ? -5.893 2.407 0.764 1.00 95.44 203 LYS A O 1
ATOM 1571 N N . MET A 1 204 ? -7.494 1.066 -0.078 1.00 95.44 204 MET A N 1
ATOM 1572 C CA . MET A 1 204 ? -6.913 -0.172 0.445 1.00 95.44 204 MET A CA 1
ATOM 1573 C C . MET A 1 204 ? -5.434 -0.277 0.059 1.00 95.44 204 MET A C 1
ATOM 1575 O O . MET A 1 204 ? -5.065 -0.109 -1.109 1.00 95.44 204 MET A O 1
ATOM 1579 N N . THR A 1 205 ? -4.601 -0.571 1.054 1.00 95.50 205 THR A N 1
ATOM 1580 C CA . THR A 1 205 ? -3.160 -0.730 0.895 1.00 95.50 205 THR A CA 1
ATOM 1581 C C . THR A 1 205 ? -2.685 -2.066 1.454 1.00 95.50 205 THR A C 1
ATOM 1583 O O . THR A 1 205 ? -3.325 -2.696 2.289 1.00 95.50 205 THR A O 1
ATOM 1586 N N . THR A 1 206 ? -1.533 -2.502 0.961 1.00 95.38 206 THR A N 1
ATOM 1587 C CA . THR A 1 206 ? -0.785 -3.667 1.444 1.00 95.38 206 THR A CA 1
ATOM 1588 C C . THR A 1 206 ? 0.648 -3.196 1.682 1.00 95.38 206 THR A C 1
ATOM 1590 O O . THR A 1 206 ? 1.470 -3.315 0.769 1.00 95.38 206 THR A O 1
ATOM 1593 N N . PRO A 1 207 ? 0.926 -2.538 2.826 1.00 96.50 207 PRO A N 1
ATOM 1594 C CA . PRO A 1 207 ? 2.260 -2.035 3.142 1.00 96.50 207 PRO A CA 1
ATOM 1595 C C . PRO A 1 207 ? 3.277 -3.177 3.173 1.00 96.50 207 PRO A C 1
ATOM 1597 O O . PRO A 1 207 ? 2.935 -4.307 3.526 1.00 96.50 207 PRO A O 1
ATOM 1600 N N . HIS A 1 208 ? 4.512 -2.884 2.774 1.00 96.50 208 HIS A N 1
ATOM 1601 C CA . HIS A 1 208 ? 5.598 -3.866 2.716 1.00 96.50 208 HIS A CA 1
ATOM 1602 C C . HIS A 1 208 ? 6.561 -3.617 3.872 1.00 96.50 208 HIS A C 1
ATOM 1604 O O . HIS A 1 208 ? 7.707 -3.275 3.649 1.00 96.50 208 HIS A O 1
ATOM 1610 N N . ASN A 1 209 ? 6.078 -3.672 5.107 1.00 97.12 209 ASN A N 1
ATOM 1611 C CA . ASN A 1 209 ? 6.862 -3.340 6.300 1.00 97.12 209 ASN A CA 1
ATOM 1612 C C . ASN A 1 209 ? 6.523 -4.279 7.467 1.00 97.12 209 ASN A C 1
ATOM 1614 O O . ASN A 1 209 ? 6.436 -3.856 8.621 1.00 97.12 209 ASN A O 1
ATOM 1618 N N . ILE A 1 210 ? 6.306 -5.554 7.151 1.00 98.00 210 ILE A N 1
ATOM 1619 C CA . ILE A 1 210 ? 5.776 -6.563 8.058 1.00 98.00 210 ILE A CA 1
ATOM 1620 C C . ILE A 1 210 ? 6.719 -6.816 9.235 1.00 98.00 210 ILE A C 1
ATOM 1622 O O . ILE A 1 210 ? 7.893 -7.145 9.055 1.00 98.00 210 ILE A O 1
ATOM 1626 N N . GLN A 1 211 ? 6.170 -6.750 10.447 1.00 97.75 211 GLN A N 1
ATOM 1627 C CA . GLN A 1 211 ? 6.806 -7.203 11.679 1.00 97.75 211 GLN A CA 1
ATOM 1628 C C . GLN A 1 211 ? 5.969 -8.275 12.364 1.00 97.75 211 GLN A C 1
ATOM 1630 O O . GLN A 1 211 ? 4.739 -8.282 12.318 1.00 97.75 211 GLN A O 1
ATOM 1635 N N . LYS A 1 212 ? 6.657 -9.168 13.081 1.00 93.06 212 LYS A N 1
ATOM 1636 C CA . LYS A 1 212 ? 5.990 -10.134 13.959 1.00 93.06 212 LYS A CA 1
ATOM 1637 C C . LYS A 1 212 ? 5.286 -9.432 15.123 1.00 93.06 212 LYS A C 1
ATOM 1639 O O . LYS A 1 212 ? 4.152 -9.776 15.428 1.00 93.06 212 LYS A O 1
ATOM 1644 N N . ASN A 1 213 ? 5.974 -8.472 15.739 1.00 93.50 213 ASN A N 1
ATOM 1645 C CA . ASN A 1 213 ? 5.471 -7.680 16.853 1.00 93.50 213 ASN A CA 1
ATOM 1646 C C . ASN A 1 213 ? 5.452 -6.210 16.430 1.00 93.50 213 ASN A C 1
ATOM 1648 O O . ASN A 1 213 ? 6.483 -5.666 16.039 1.00 93.50 213 ASN A O 1
ATOM 1652 N N . THR A 1 214 ? 4.291 -5.587 16.537 1.00 95.94 214 THR A N 1
ATOM 1653 C CA . THR A 1 214 ? 4.037 -4.166 16.276 1.00 95.94 214 THR A CA 1
ATOM 1654 C C . THR A 1 214 ? 3.430 -3.520 17.526 1.00 95.94 214 THR A C 1
ATOM 1656 O O . THR A 1 214 ? 2.984 -4.244 18.431 1.00 95.94 214 THR A O 1
ATOM 1659 N N . PRO A 1 215 ? 3.345 -2.178 17.596 1.00 94.75 215 PRO A N 1
ATOM 1660 C CA . PRO A 1 215 ? 2.614 -1.499 18.665 1.00 94.75 215 PRO A CA 1
ATOM 1661 C C . PRO A 1 215 ? 1.178 -2.016 18.850 1.00 94.75 215 PRO A C 1
ATOM 1663 O O . PRO A 1 215 ? 0.722 -2.138 19.987 1.00 94.75 215 PRO A O 1
ATOM 1666 N N . GLN A 1 216 ? 0.501 -2.399 17.759 1.00 93.25 216 GLN A N 1
ATOM 1667 C CA . GLN A 1 216 ? -0.876 -2.904 17.758 1.00 93.25 216 GLN A CA 1
ATOM 1668 C C . GLN A 1 216 ? -1.002 -4.279 18.429 1.00 93.25 216 GLN A C 1
ATOM 1670 O O . GLN A 1 216 ? -2.021 -4.582 19.039 1.00 93.25 216 GLN A O 1
ATOM 1675 N N . THR A 1 217 ? 0.044 -5.107 18.360 1.00 92.81 217 THR A N 1
ATOM 1676 C CA . THR A 1 217 ? 0.051 -6.462 18.948 1.00 92.81 217 THR A CA 1
ATOM 1677 C C . THR A 1 217 ? 0.446 -6.509 20.426 1.00 92.81 217 THR A C 1
ATOM 1679 O O . THR A 1 217 ? 0.476 -7.590 21.014 1.00 92.81 217 THR A O 1
ATOM 1682 N N . ALA A 1 218 ? 0.787 -5.372 21.044 1.00 93.19 218 ALA A N 1
ATOM 1683 C CA . ALA A 1 218 ? 1.345 -5.373 22.396 1.00 93.19 218 ALA A CA 1
ATOM 1684 C C . ALA A 1 218 ? 0.305 -5.689 23.490 1.00 93.19 218 ALA A C 1
ATOM 1686 O O . ALA A 1 218 ? 0.644 -6.339 24.478 1.00 93.19 218 ALA A O 1
ATOM 1687 N N . ASN A 1 219 ? -0.949 -5.250 23.336 1.00 90.00 219 ASN A N 1
ATOM 1688 C CA . ASN A 1 219 ? -2.067 -5.600 24.219 1.00 90.00 219 ASN A CA 1
ATOM 1689 C C . ASN A 1 219 ? -3.425 -5.407 23.512 1.00 90.00 219 ASN A C 1
ATOM 1691 O O . ASN A 1 219 ? -3.496 -4.788 22.456 1.00 90.00 219 ASN A O 1
ATOM 1695 N N . CYS A 1 220 ? -4.519 -5.899 24.097 1.00 86.25 220 CYS A N 1
ATOM 1696 C CA . CYS A 1 220 ? -5.847 -5.701 23.506 1.00 86.25 220 CYS A CA 1
ATOM 1697 C C . CYS A 1 220 ? -6.401 -4.289 23.764 1.00 86.25 220 CYS A C 1
ATOM 1699 O O . CYS A 1 220 ? -6.948 -3.670 22.860 1.00 86.25 220 CYS A O 1
ATOM 1701 N N . THR A 1 221 ? -6.258 -3.777 24.990 1.00 81.19 221 THR A N 1
ATOM 1702 C CA . THR A 1 221 ? -7.099 -2.698 25.540 1.00 81.19 221 THR A CA 1
ATOM 1703 C C . THR A 1 221 ? -6.764 -1.286 25.068 1.00 81.19 221 THR A C 1
ATOM 1705 O O . THR A 1 221 ? -7.672 -0.468 25.007 1.00 81.19 221 THR A O 1
ATOM 1708 N N . SER A 1 222 ? -5.492 -0.975 24.807 1.00 84.69 222 SER A N 1
ATOM 1709 C CA . SER A 1 222 ? -5.051 0.370 24.391 1.00 84.69 222 SER A CA 1
ATOM 1710 C C . SER A 1 222 ? -4.149 0.365 23.161 1.00 84.69 222 SER A C 1
ATOM 1712 O O . SER A 1 222 ? -3.999 1.382 22.485 1.00 84.69 222 SER A O 1
ATOM 1714 N N . SER A 1 223 ? -3.553 -0.782 22.837 1.00 92.19 223 SER A N 1
ATOM 1715 C CA . SER A 1 223 ? -2.745 -0.932 21.627 1.00 92.19 223 SER A CA 1
ATOM 1716 C C . SER A 1 223 ? -3.584 -1.044 20.356 1.00 92.19 223 SER A C 1
ATOM 1718 O O . SER A 1 223 ? -3.074 -0.723 19.290 1.00 92.19 223 SER A O 1
ATOM 1720 N N . CYS A 1 224 ? -4.848 -1.470 20.445 1.00 92.50 224 CYS A N 1
ATOM 1721 C CA . CYS A 1 224 ? -5.741 -1.544 19.288 1.00 92.50 224 CYS A CA 1
ATOM 1722 C C . CYS A 1 224 ? -7.181 -1.160 19.639 1.00 92.50 224 CYS A C 1
ATOM 1724 O O . CYS A 1 224 ? -7.744 -0.272 19.002 1.00 92.50 224 CYS A O 1
ATOM 1726 N N . HIS A 1 225 ? -7.771 -1.772 20.667 1.00 93.56 225 HIS A N 1
ATOM 1727 C CA . HIS A 1 225 ? -9.116 -1.400 21.095 1.00 93.56 225 HIS A CA 1
ATOM 1728 C C . HIS A 1 225 ? -9.071 -0.065 21.842 1.00 93.56 225 HIS A C 1
ATOM 1730 O O . HIS A 1 225 ? -8.031 0.316 22.379 1.00 93.56 225 HIS A O 1
ATOM 1736 N N . ASN A 1 226 ? -10.179 0.675 21.823 1.00 92.56 226 ASN A N 1
ATOM 1737 C CA . ASN A 1 226 ? -10.309 2.023 22.388 1.00 92.56 226 ASN A CA 1
ATOM 1738 C C . ASN A 1 226 ? -9.251 3.032 21.898 1.00 92.56 226 ASN A C 1
ATOM 1740 O O . ASN A 1 226 ? -9.067 4.081 22.512 1.00 92.56 226 ASN A O 1
ATOM 1744 N N . ASN A 1 227 ? -8.557 2.734 20.796 1.00 94.38 227 ASN A N 1
ATOM 1745 C CA . ASN A 1 227 ? -7.494 3.565 20.252 1.00 94.38 227 ASN A CA 1
ATOM 1746 C C . ASN A 1 227 ? -7.954 4.198 18.940 1.00 94.38 227 ASN A C 1
ATOM 1748 O O . ASN A 1 227 ? -7.767 3.637 17.864 1.00 94.38 227 ASN A O 1
ATOM 1752 N N . THR A 1 228 ? -8.578 5.370 19.041 1.00 94.12 228 THR A N 1
ATOM 1753 C CA . THR A 1 228 ? -9.133 6.105 17.896 1.00 94.12 228 THR A CA 1
ATOM 1754 C C . THR A 1 228 ? -8.083 6.511 16.872 1.00 94.12 228 THR A C 1
ATOM 1756 O O . THR A 1 228 ? -8.400 6.578 15.689 1.00 94.12 228 THR A O 1
ATOM 1759 N N . GLU A 1 229 ? -6.834 6.715 17.296 1.00 94.44 229 GLU A N 1
ATOM 1760 C CA . GLU A 1 229 ? -5.755 7.192 16.426 1.00 94.44 229 GLU A CA 1
ATOM 1761 C C . GLU A 1 229 ? -5.424 6.206 15.301 1.00 94.44 229 GLU A C 1
ATOM 1763 O O . GLU A 1 229 ? -5.001 6.617 14.222 1.00 94.44 229 GLU A O 1
ATOM 1768 N N . LEU A 1 230 ? -5.667 4.911 15.515 1.00 96.31 230 LEU A N 1
ATOM 1769 C CA . LEU A 1 230 ? -5.391 3.871 14.524 1.00 96.31 230 LEU A CA 1
ATOM 1770 C C . LEU A 1 230 ? -6.469 3.740 13.453 1.00 96.31 230 LEU A C 1
ATOM 1772 O O . LEU A 1 230 ? -6.238 3.060 12.456 1.00 96.31 230 LEU A O 1
ATOM 1776 N N . PHE A 1 231 ? -7.650 4.323 13.646 1.00 97.69 231 PHE A N 1
ATOM 1777 C CA . PHE A 1 231 ? -8.775 4.153 12.734 1.00 97.69 231 PHE A CA 1
ATOM 1778 C C . PHE A 1 231 ? -8.979 5.408 11.896 1.00 97.69 231 PHE A C 1
ATOM 1780 O O . PHE A 1 231 ? -8.753 6.522 12.353 1.00 97.69 231 PHE A O 1
ATOM 1787 N N . LEU A 1 232 ? -9.432 5.229 10.657 1.00 97.81 232 LEU A N 1
ATOM 1788 C CA . LEU A 1 232 ? -9.940 6.334 9.857 1.00 97.81 232 LEU A CA 1
ATOM 1789 C C . LEU A 1 232 ? -11.343 6.678 10.359 1.00 97.81 232 LEU A C 1
ATOM 1791 O O . LEU A 1 232 ? -12.313 5.988 10.032 1.00 97.81 232 LEU A O 1
ATOM 1795 N N . THR A 1 233 ? -11.440 7.721 11.176 1.00 97.06 233 THR A N 1
ATOM 1796 C CA . THR A 1 233 ? -12.697 8.136 11.805 1.00 97.06 233 THR A CA 1
ATOM 1797 C C . THR A 1 233 ? -13.391 9.253 11.027 1.00 97.06 233 THR A C 1
ATOM 1799 O O . THR A 1 233 ? -12.851 9.837 10.082 1.00 97.06 233 THR A O 1
ATOM 1802 N N . ARG A 1 234 ? -14.620 9.581 11.444 1.00 95.00 234 ARG A N 1
ATOM 1803 C CA . ARG A 1 234 ? -15.337 10.742 10.911 1.00 95.00 234 ARG A CA 1
ATOM 1804 C C . ARG A 1 234 ? -14.588 12.045 11.189 1.00 95.00 234 ARG A C 1
ATOM 1806 O O . ARG A 1 234 ? -14.545 12.908 10.318 1.00 95.00 234 ARG A O 1
ATOM 1813 N N . ASP A 1 235 ? -13.982 12.166 12.364 1.00 95.19 235 ASP A N 1
ATOM 1814 C CA . ASP A 1 235 ? -13.232 13.360 12.752 1.00 95.19 235 ASP A CA 1
ATOM 1815 C C . ASP A 1 235 ? -11.986 13.547 11.885 1.00 95.19 235 ASP A C 1
ATOM 1817 O O . ASP A 1 235 ? -11.612 14.679 11.588 1.00 95.19 235 ASP A O 1
ATOM 1821 N N . ASP A 1 236 ? -11.378 12.457 11.413 1.00 94.56 236 ASP A N 1
ATOM 1822 C CA . ASP A 1 236 ? -10.253 12.527 10.481 1.00 94.56 236 ASP A CA 1
ATOM 1823 C C . ASP A 1 236 ? -10.673 13.046 9.113 1.00 94.56 236 ASP A C 1
ATOM 1825 O O . ASP A 1 236 ? -10.040 13.961 8.587 1.00 94.56 236 ASP A O 1
ATOM 1829 N N . ILE A 1 237 ? -11.771 12.531 8.550 1.00 94.25 237 ILE A N 1
ATOM 1830 C CA . ILE A 1 237 ? -12.217 13.001 7.234 1.00 94.25 237 ILE A CA 1
ATOM 1831 C C . ILE A 1 237 ? -12.778 14.425 7.284 1.00 94.25 237 ILE A C 1
ATOM 1833 O O . ILE A 1 237 ? -12.631 15.148 6.306 1.00 94.25 237 ILE A O 1
ATOM 1837 N N . LEU A 1 238 ? -13.353 14.880 8.407 1.00 94.50 238 LEU A N 1
ATOM 1838 C CA . LEU A 1 238 ? -13.846 16.260 8.564 1.00 94.50 238 LEU A CA 1
ATOM 1839 C C . LEU A 1 238 ? -12.737 17.319 8.441 1.00 94.50 238 LEU A C 1
ATOM 1841 O O . LEU A 1 238 ? -13.039 18.485 8.189 1.00 94.50 238 LEU A O 1
ATOM 1845 N N . LYS A 1 239 ? -11.469 16.921 8.594 1.00 91.00 239 LYS A N 1
ATOM 1846 C CA . LYS A 1 239 ? -10.293 17.780 8.381 1.00 91.00 239 LYS A CA 1
ATOM 1847 C C . LYS A 1 239 ? -9.938 17.935 6.891 1.00 91.00 239 LYS A C 1
ATOM 1849 O O . LYS A 1 239 ? -9.145 18.809 6.555 1.00 91.00 239 LYS A O 1
ATOM 1854 N N . LEU A 1 240 ? -10.496 17.097 6.012 1.00 89.88 240 LEU A N 1
ATOM 1855 C CA . LEU A 1 240 ? -10.224 17.080 4.570 1.00 89.88 240 LEU A CA 1
ATOM 1856 C C . LEU A 1 240 ? -11.174 18.001 3.793 1.00 89.88 240 LEU A C 1
ATOM 1858 O O . LEU A 1 240 ? -12.154 18.523 4.329 1.00 89.88 240 LEU A O 1
ATOM 1862 N N . SER A 1 241 ? -10.908 18.173 2.497 1.00 90.12 241 SER A N 1
ATOM 1863 C CA . SER A 1 241 ? -11.797 18.915 1.595 1.00 90.12 241 SER A CA 1
ATOM 1864 C C . SER A 1 241 ? -13.201 18.279 1.507 1.00 90.12 241 SER A C 1
ATOM 1866 O O . SER A 1 241 ? -13.338 17.068 1.699 1.00 90.12 241 SER A O 1
ATOM 1868 N N . PRO A 1 242 ? -14.267 19.043 1.187 1.00 92.75 242 PRO A N 1
ATOM 1869 C CA . PRO A 1 242 ? -15.618 18.488 1.039 1.00 92.75 242 PRO A CA 1
ATOM 1870 C C . PRO A 1 242 ? -15.705 17.317 0.048 1.00 92.75 242 PRO A C 1
ATOM 1872 O O . PRO A 1 242 ? -16.421 16.348 0.291 1.00 92.75 242 PRO A O 1
ATOM 1875 N N . GLN A 1 243 ? -14.939 17.380 -1.041 1.00 91.81 243 GLN A N 1
ATOM 1876 C CA . GLN A 1 243 ? -14.875 16.334 -2.057 1.00 91.81 243 GLN A CA 1
ATOM 1877 C C . GLN A 1 243 ? -14.248 15.049 -1.499 1.00 91.81 243 GLN A C 1
ATOM 1879 O O . GLN A 1 243 ? -14.738 13.951 -1.746 1.00 91.81 243 GLN A O 1
ATOM 1884 N N . GLU A 1 244 ? -13.190 15.160 -0.695 1.00 93.12 244 GLU A N 1
ATOM 1885 C CA . GLU A 1 244 ? -12.583 14.001 -0.035 1.00 93.12 244 GLU A CA 1
ATOM 1886 C C . GLU A 1 244 ? -13.448 13.447 1.095 1.00 93.12 244 GLU A C 1
ATOM 1888 O O . GLU A 1 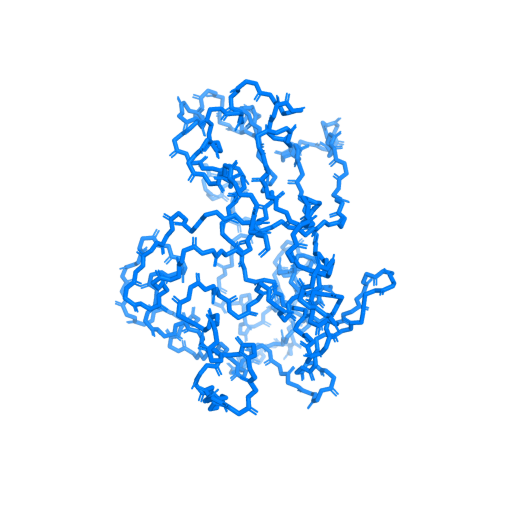244 ? -13.508 12.232 1.281 1.00 93.12 244 GLU A O 1
ATOM 1893 N N . GLN A 1 245 ? -14.160 14.308 1.824 1.00 94.81 245 GLN A N 1
ATOM 1894 C CA . GLN A 1 245 ? -15.169 13.875 2.791 1.00 94.81 245 GLN A CA 1
ATOM 1895 C C . GLN A 1 245 ? -16.232 13.005 2.113 1.00 94.81 245 GLN A C 1
ATOM 1897 O O . GLN A 1 245 ? -16.570 11.933 2.622 1.00 94.81 245 GLN A O 1
ATOM 1902 N N . ALA A 1 246 ? -16.728 13.437 0.950 1.00 94.94 246 ALA A N 1
ATOM 1903 C CA . ALA A 1 246 ? -17.688 12.677 0.158 1.00 94.94 246 ALA A CA 1
ATOM 1904 C C . ALA A 1 246 ? -17.089 11.355 -0.353 1.00 94.94 246 ALA A C 1
ATOM 1906 O O . ALA A 1 246 ? -17.696 10.300 -0.157 1.00 94.94 246 ALA A O 1
ATOM 1907 N N . ALA A 1 247 ? -15.879 11.398 -0.920 1.00 95.62 247 ALA A N 1
ATOM 1908 C CA . ALA A 1 247 ? -15.191 10.237 -1.490 1.00 95.62 247 ALA A CA 1
ATOM 1909 C C . ALA A 1 247 ? -14.891 9.131 -0.462 1.00 95.62 247 ALA A C 1
ATOM 1911 O O . ALA A 1 247 ? -14.911 7.944 -0.787 1.00 95.62 247 ALA A O 1
ATOM 1912 N N . ASN A 1 248 ? -14.588 9.507 0.785 1.00 97.12 248 ASN A N 1
ATOM 1913 C CA . ASN A 1 248 ? -14.108 8.575 1.808 1.00 97.12 248 ASN A CA 1
ATOM 1914 C C . ASN A 1 248 ? -15.190 8.078 2.772 1.00 97.12 248 ASN A C 1
ATOM 1916 O O . ASN A 1 248 ? -14.899 7.231 3.615 1.00 97.12 248 ASN A O 1
ATOM 1920 N N . ARG A 1 249 ? -16.435 8.555 2.659 1.00 95.31 249 ARG A N 1
ATOM 1921 C CA . ARG A 1 249 ? -17.520 8.221 3.600 1.00 95.31 249 ARG A CA 1
ATOM 1922 C C . ARG A 1 249 ? -17.668 6.716 3.848 1.00 95.31 249 ARG A C 1
ATOM 1924 O O . ARG A 1 249 ? -17.893 6.299 4.980 1.00 95.31 249 ARG A O 1
ATOM 1931 N N . ASP A 1 250 ? -17.519 5.907 2.805 1.00 96.06 250 ASP A N 1
ATOM 1932 C CA . ASP A 1 250 ? -17.814 4.474 2.873 1.00 96.06 250 ASP A CA 1
ATOM 1933 C C . ASP A 1 250 ? -16.639 3.638 3.425 1.00 96.06 250 ASP A C 1
ATOM 1935 O O . ASP A 1 250 ? -16.808 2.453 3.720 1.00 96.06 250 ASP A O 1
ATOM 1939 N N . VAL A 1 251 ? -15.463 4.250 3.623 1.00 97.75 251 VAL A N 1
ATOM 1940 C CA . VAL A 1 251 ? -14.277 3.597 4.210 1.00 97.75 251 VAL A CA 1
ATOM 1941 C C . VAL A 1 251 ? -14.018 3.982 5.673 1.00 97.75 251 VAL A C 1
ATOM 1943 O O . VAL A 1 251 ? -13.173 3.368 6.327 1.00 97.75 251 VAL A O 1
ATOM 1946 N N . VAL A 1 252 ? -14.779 4.940 6.213 1.00 97.69 252 VAL A N 1
ATOM 1947 C CA . VAL A 1 252 ? -14.696 5.390 7.613 1.00 97.69 252 VAL A CA 1
ATOM 1948 C C . VAL A 1 252 ? -15.231 4.344 8.589 1.00 97.69 252 VAL A C 1
ATOM 1950 O O . VAL A 1 252 ? -16.242 3.682 8.337 1.00 97.69 252 VAL A O 1
ATOM 1953 N N . VAL A 1 253 ? -14.584 4.241 9.747 1.00 97.31 253 VAL A N 1
ATOM 1954 C CA . VAL A 1 253 ? -15.035 3.442 10.889 1.00 97.31 253 VAL A CA 1
ATOM 1955 C C . VAL A 1 253 ? -15.882 4.307 11.820 1.00 97.31 253 VAL A C 1
ATOM 1957 O O . VAL A 1 253 ? -15.388 5.251 12.427 1.00 97.31 253 VAL A O 1
ATOM 1960 N N . ASP A 1 254 ? -17.173 3.981 11.929 1.00 92.94 254 ASP A N 1
ATOM 1961 C CA . ASP A 1 254 ? -18.132 4.773 12.718 1.00 92.94 254 ASP A CA 1
ATOM 1962 C C . ASP A 1 254 ? -17.989 4.540 14.224 1.00 92.94 254 ASP A C 1
ATOM 1964 O O . ASP A 1 254 ? -18.225 5.441 15.027 1.00 92.94 254 ASP A O 1
ATOM 1968 N N . LYS A 1 255 ? -17.628 3.311 14.606 1.00 92.88 255 LYS A N 1
ATOM 1969 C CA . LYS A 1 255 ? -17.418 2.910 15.993 1.00 92.88 255 LYS A CA 1
ATOM 1970 C C . LYS A 1 255 ? -16.109 2.142 16.097 1.00 92.88 255 LYS A C 1
ATOM 1972 O O . LYS A 1 255 ? -15.980 1.061 15.525 1.00 92.88 255 LYS A O 1
ATOM 1977 N N . VAL A 1 256 ? -15.161 2.713 16.832 1.00 92.25 256 VAL A N 1
ATOM 1978 C CA . VAL A 1 256 ? -13.901 2.049 17.177 1.00 92.25 256 VAL A CA 1
ATOM 1979 C C . VAL A 1 256 ? -14.198 0.860 18.104 1.00 92.25 256 VAL A C 1
ATOM 1981 O O . VAL A 1 256 ? -15.043 1.002 18.993 1.00 92.25 256 VAL A O 1
ATOM 1984 N N . PRO A 1 257 ? -13.570 -0.313 17.891 1.00 89.56 257 PRO A N 1
ATOM 1985 C CA . PRO A 1 257 ? -13.731 -1.474 18.766 1.00 89.56 257 PRO A CA 1
ATOM 1986 C C . PRO A 1 257 ? -13.337 -1.177 20.219 1.00 89.56 257 PRO A C 1
ATOM 1988 O O . PRO A 1 257 ? -12.354 -0.475 20.460 1.00 89.56 257 PRO A O 1
ATOM 1991 N N . GLU A 1 258 ? -14.101 -1.732 21.164 1.00 84.50 258 GLU A N 1
ATOM 1992 C CA . GLU A 1 258 ? -13.910 -1.606 22.623 1.00 84.50 258 GLU A CA 1
ATOM 1993 C C . GLU A 1 258 ? -13.115 -2.771 23.219 1.00 84.50 258 GLU A C 1
ATOM 1995 O O . GLU A 1 258 ? -13.277 -3.918 22.738 1.00 84.50 258 GLU A O 1
#

Foldseek 3Di:
DCVVPPQLLDDDQCCFFFWPRVVQPIDGPPHRGGHPGGDLVRHVCSNVPQQASCLQCVVDPPAHHAPCVVVVDGPCVFVPPCLVVVVPDDDPDSVRRPSHGDPVVPDDQDVPDVCSVPPVQAEHPCLFFPAFGWAAEAQQPDDPVVGGPDDIDTAAAKWAAPDDDPVRPHRIATWGQAHDDCCSCCRPDNCPSVCLLQAASRHGDDGNNTDPHYLLNPDPPDSAAPPCRNHQALVNQVVDDPSNNSNCVRTGDDDGHD

Solvent-accessible surface area (backbone atoms only — not comparable to full-atom values): 14808 Å² total; per-residue (Å²): 106,55,79,82,70,43,50,60,7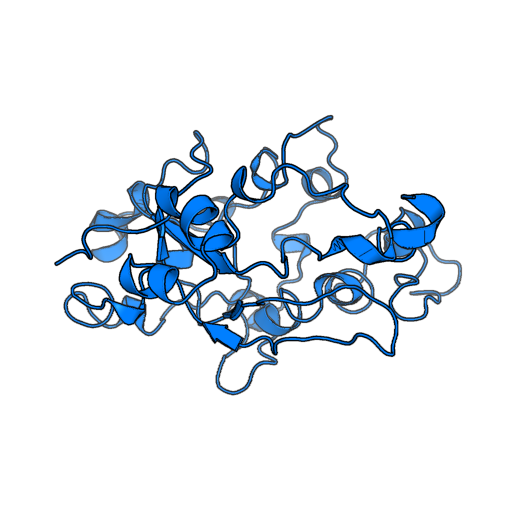1,52,85,52,74,55,31,45,27,30,23,23,42,63,72,76,72,36,57,58,75,58,60,94,44,77,42,93,69,55,46,56,70,58,30,51,28,58,75,43,29,70,70,34,40,28,36,26,64,28,70,48,90,97,42,69,40,9,57,54,42,79,70,70,54,54,68,63,80,57,52,40,69,59,42,75,69,42,75,86,72,86,63,97,46,83,83,67,45,87,60,52,69,56,71,67,82,81,41,90,85,56,72,87,43,74,64,47,61,75,36,61,74,44,33,42,68,55,65,44,23,37,60,72,39,72,25,27,43,46,32,43,77,60,56,92,88,64,37,73,74,40,75,68,45,76,47,54,32,36,19,37,46,88,73,63,40,96,92,43,66,25,54,33,28,35,37,34,43,45,56,56,49,79,63,35,46,41,91,83,43,67,80,67,61,78,62,61,49,79,49,45,50,58,32,84,51,80,77,43,26,42,36,96,75,30,74,42,62,72,43,65,70,66,40,49,18,71,36,65,79,46,39,35,32,64,74,60,39,69,75,49,56,73,60,54,36,62,17,31,56,82,31,42,40,92,70,76,56,115

pLDDT: mean 88.99, std 9.85, range [50.25, 98.5]

Radius of gyration: 19.47 Å; Cα contacts (8 Å, |Δi|>4): 419; chains: 1; bounding box: 43×47×50 Å

Mean predicted aligned error: 5.49 Å

Sequence (258 aa):
MFDAKCATCHTSCGQCHISRPDAVGGGFNAGHVFIEKPSMTLNCTACHGSRIGEEFRGLHEGIPADTHYNRGMQCTACHNADEIHFAGGSAANRYSIAEAPRCEDCHEVGAENAYHLQHKDDMSCQVCHSQEYKNCYNCHVGTEESGIQQPSELDFKIGKNPLKSARRPYGYVLLRHIPIAPDSYEEWAPGQLTNYEALPTWKMTTPHNIQKNTPQTANCTSSCHNNTELFLTRDDILKLSPQEQAANRDVVVDKVPE

Secondary structure (DSSP, 8-state):
-IIIIITTTS--HHHHHTB--GGGT--BSBTBPPPSS--IIIIIHHHSIIIIIIHHHT-STT-PPPTTGGGT--GGGTS-HHHHTTTT---SSGGG-TTS--GGGT----TTSHHHHHHTTTB-THHHH---EEEE-------TTT--SS-EEEE-EEEE-SS-BTTB--SEEEEEE-S--TTTTTTTSTT--TTGGGS-SEEE---S---SS-GGGS-STTTTTT-GGGB--HHHHTTS-HHHHHHHGGG--SS---